Protein 3U1M (pdb70)

B-factor: mean 20.58, std 10.78, range [6.88, 84.02]

Secondary structure (DSSP, 8-state):
--GGGSBPPP-S-GGGSPSSPPPTTSTTHHHHHHHHHHTSSSSSPP--S----HHHH-BB-HHHHTT--SBPHHHHTT--S-GGG-SSBBS---HHHHHHHHHH-SSB-TTSSBPGGGTS---------EEEEE-HHHHTTT----HHHHHHHHHHHHHTTS-EEEEEEEGGGTEEEEEESSHHHHHHHHHHHTT-----TTSTTGGGGGGS-PPEEEE--

Foldseek 3Di:
DDQAPAFFDQQDAPVVADPPCADPQDPCNCVRVVVVQPVDDDPFGFQDPFAADQVRGRHAAVLNVVVHLAADLCNLQSHHRQTNPDNHHNHQDDPVSVVVVVVVDDQAARHRYGDCVVDPDDPDDPQQQKKKKAPLCLLAVNPDDDPVVSQVLVCVLLVRRAAWPDKADDVVRRIIMTGHPHSNSSVSNLSRQFSHHSDDPPDPCVVVSRVGHGMHMDGDD

Radius of gyration: 17.01 Å; Cα contacts (8 Å, |Δi|>4): 408; chains: 1; bounding box: 43×35×46 Å

Organism: Saccharomyces cerevisiae (strain ATCC 204508 / S288c) (NCBI:txid559292)

CATH classification: 3.30.70.330

Solvent-accessible surface area: 12200 Å² total; per-residue (Å²): 121,51,48,119,109,55,66,2,93,85,29,9,148,113,103,85,15,40,96,98,67,14,68,8,71,29,186,69,17,106,123,16,24,84,154,37,25,152,69,50,97,63,159,85,86,15,2,12,50,22,44,9,82,9,127,73,15,8,0,70,4,143,0,40,123,88,63,48,46,18,0,3,0,22,0,0,16,3,3,5,34,78,0,54,145,3,79,59,6,0,2,33,6,41,100,105,20,32,36,98,13,72,165,126,24,153,82,39,10,2,0,15,64,90,33,88,58,81,144,85,134,95,153,49,124,251,140,58,52,28,0,59,0,1,21,0,65,21,1,2,40,60,46,180,25,139,52,82,89,15,45,58,24,0,104,115,12,0,53,88,4,10,81,41,84,148,14,104,38,22,115,110,145,55,1,0,58,0,83,0,93,52,22,11,2,0,11,0,0,45,28,4,12,21,23,12,22,3,8,54,100,104,14,180,39,67,126,69,67,87,138,15,26,0,1,54,6,98,32,10,163

Structure (mmCIF, N/CA/C/O backbone):
data_3U1M
#
_entry.id   3U1M
#
_cell.length_a   44.719
_cell.length_b   54.340
_cell.length_c   111.381
_cell.angle_alpha   90.00
_cell.angle_beta   90.00
_cell.angle_gamma   90.00
#
_symmetry.space_group_name_H-M   'P 21 21 21'
#
loop_
_entity.id
_entity.type
_entity.pdbx_description
1 polymer 'Pre-mRNA-splicing factor CWC2'
2 non-polymer 'ZINC ION'
3 water water
#
loop_
_atom_site.group_PDB
_atom_site.id
_atom_site.type_symbol
_atom_site.label_atom_id
_atom_site.label_alt_id
_atom_site.label_comp_id
_atom_site.label_asym_id
_atom_site.label_entity_id
_atom_site.label_seq_id
_atom_site.pdbx_PDB_ins_code
_atom_site.Cartn_x
_atom_site.Cartn_y
_atom_site.Cartn_z
_atom_site.occupancy
_atom_site.B_iso_or_equiv
_atom_site.auth_seq_id
_atom_site.auth_comp_id
_atom_site.auth_asym_id
_atom_site.auth_atom_id
_atom_site.pdbx_PDB_model_num
ATOM 1 N N . THR A 1 2 ? 37.271 20.770 40.685 1.00 59.64 2 THR A N 1
ATOM 2 C CA . THR A 1 2 ? 37.654 20.894 42.087 1.00 54.51 2 THR A CA 1
ATOM 3 C C . THR A 1 2 ? 36.463 21.334 42.934 1.00 51.06 2 THR A C 1
ATOM 4 O O . THR A 1 2 ? 35.788 22.313 42.606 1.00 54.85 2 THR A O 1
ATOM 8 N N . SER A 1 3 ? 36.207 20.604 44.017 1.00 28.87 3 SER A N 1
ATOM 9 C CA . SER A 1 3 ? 35.129 20.940 44.940 1.00 30.37 3 SER A CA 1
ATOM 10 C C . SER A 1 3 ? 35.349 22.329 45.521 1.00 27.50 3 SER A C 1
ATOM 11 O O . SER A 1 3 ? 36.489 22.731 45.775 1.00 24.06 3 SER A O 1
ATOM 14 N N . TRP A 1 4 ? 34.255 23.054 45.728 1.00 23.81 4 TRP A N 1
ATOM 15 C CA . TRP A 1 4 ? 34.326 24.381 46.315 1.00 17.79 4 TRP A CA 1
ATOM 16 C C . TRP A 1 4 ? 34.997 24.303 47.681 1.00 17.28 4 TRP A C 1
ATOM 17 O O . TRP A 1 4 ? 35.607 25.263 48.124 1.00 17.09 4 TRP A O 1
ATOM 28 N N . ARG A 1 5 ? 34.875 23.168 48.350 1.00 17.25 5 ARG A N 1
ATOM 29 C CA . ARG A 1 5 ? 35.466 22.968 49.673 1.00 19.76 5 ARG A CA 1
ATOM 30 C C . ARG A 1 5 ? 36.989 23.060 49.692 1.00 26.09 5 ARG A C 1
ATOM 31 O O . ARG A 1 5 ? 37.601 23.314 50.714 1.00 22.40 5 ARG A O 1
ATOM 39 N N . ASP A 1 6 ? 37.575 22.835 48.536 1.00 20.53 6 ASP A N 1
ATOM 40 C CA . ASP A 1 6 ? 39.020 22.719 48.397 1.00 26.02 6 ASP A CA 1
ATOM 41 C C . ASP A 1 6 ? 39.653 23.965 47.797 1.00 30.11 6 ASP A C 1
ATOM 42 O O . ASP A 1 6 ? 40.812 23.948 47.399 1.00 25.63 6 ASP A O 1
ATOM 47 N N . LYS A 1 7 ? 38.892 25.046 47.731 1.00 20.88 7 LYS A N 1
ATOM 48 C CA . LYS A 1 7 ? 39.426 26.321 47.313 1.00 17.83 7 LYS A CA 1
ATOM 49 C C . LYS A 1 7 ? 38.788 27.468 48.077 1.00 16.97 7 LYS A C 1
ATOM 50 O O . LYS A 1 7 ? 37.761 27.297 48.686 1.00 19.45 7 LYS A O 1
ATOM 56 N N . SER A 1 8 ? 39.424 28.623 48.033 1.00 18.38 8 SER A N 1
ATOM 57 C CA . SER A 1 8 ? 38.852 29.836 48.587 1.00 17.08 8 SER A CA 1
ATOM 58 C C . SER A 1 8 ? 38.012 30.529 47.512 1.00 17.00 8 SER A C 1
ATOM 59 O O . SER A 1 8 ? 38.349 30.475 46.351 1.00 14.67 8 SER A O 1
ATOM 62 N N . ALA A 1 9 ? 36.927 31.168 47.918 1.00 13.76 9 ALA A N 1
ATOM 63 C CA . ALA A 1 9 ? 36.021 31.834 46.988 1.00 13.49 9 ALA A CA 1
ATOM 64 C C . ALA A 1 9 ? 36.712 32.911 46.151 1.00 12.65 9 ALA A C 1
ATOM 65 O O . ALA A 1 9 ? 37.490 33.678 46.661 1.00 14.24 9 ALA A O 1
ATOM 67 N N . LYS A 1 10 ? 36.409 32.963 44.861 1.00 13.54 10 LYS A N 1
ATOM 68 C CA . LYS A 1 10 ? 37.012 33.957 43.985 1.00 13.27 10 LYS A CA 1
ATOM 69 C C . LYS A 1 10 ? 36.437 35.349 44.190 1.00 14.08 10 LYS A C 1
ATOM 70 O O . LYS A 1 10 ? 35.249 35.509 44.311 1.00 14.04 10 LYS A O 1
ATOM 76 N N . VAL A 1 11 ? 37.285 36.356 44.185 1.00 12.11 11 VAL A N 1
ATOM 77 C CA . VAL A 1 11 ? 36.802 37.718 44.090 1.00 12.20 11 VAL A CA 1
ATOM 78 C C . VAL A 1 11 ? 36.122 37.883 42.722 1.00 11.40 11 VAL A C 1
ATOM 79 O O . VAL A 1 11 ? 36.686 37.526 41.714 1.00 13.25 11 VAL A O 1
ATOM 83 N N . GLN A 1 12 ? 34.891 38.369 42.699 1.00 10.13 12 GLN A N 1
ATOM 84 C CA . GLN A 1 12 ? 34.125 38.467 41.450 1.00 14.12 12 GLN A CA 1
ATOM 85 C C . GLN A 1 12 ? 34.266 39.794 40.703 1.00 14.65 12 GLN A C 1
ATOM 86 O O . GLN A 1 12 ? 34.266 39.810 39.494 1.00 14.19 12 GLN A O 1
ATOM 92 N N . VAL A 1 13 ? 34.361 40.892 41.441 1.00 10.53 13 VAL A N 1
ATOM 93 C CA . VAL A 1 13 ? 34.486 42.229 40.872 1.00 12.83 13 VAL A CA 1
ATOM 94 C C . VAL A 1 13 ? 35.340 43.059 41.809 1.00 17.78 13 VAL A C 1
ATOM 95 O O . VAL A 1 13 ? 35.497 42.711 42.985 1.00 13.45 13 VAL A O 1
ATOM 99 N N . LYS A 1 14 ? 35.886 44.159 41.305 1.00 13.11 14 LYS A N 1
ATOM 100 C CA . LYS A 1 14 ? 36.580 45.102 42.168 1.00 11.80 14 LYS A CA 1
ATOM 101 C C . LYS A 1 14 ? 35.548 45.982 42.834 1.00 14.56 14 LYS A C 1
ATOM 102 O O . LYS A 1 14 ? 34.531 46.326 42.232 1.00 15.76 14 LYS A O 1
ATOM 108 N N . GLU A 1 15 ? 35.805 46.363 44.076 1.00 12.51 15 GLU A N 1
ATOM 109 C CA . GLU A 1 15 ? 34.909 47.283 44.762 1.00 14.98 15 GLU A CA 1
ATOM 110 C C . GLU A 1 15 ? 34.630 48.557 43.936 1.00 12.88 15 GLU A C 1
ATOM 111 O O . GLU A 1 15 ? 33.512 49.060 43.915 1.00 14.57 15 GLU A O 1
ATOM 117 N N . SER A 1 16 ? 35.651 49.060 43.253 1.00 14.32 16 SER A N 1
ATOM 118 C CA . SER A 1 16 ? 35.529 50.282 42.465 1.00 15.16 16 SER A CA 1
ATOM 119 C C . SER A 1 16 ? 34.598 50.142 41.252 1.00 17.59 16 SER A C 1
ATOM 120 O O . SER A 1 16 ? 34.262 51.135 40.614 1.00 19.14 16 SER A O 1
ATOM 123 N N . GLU A 1 17 ? 34.198 48.926 40.916 1.00 14.04 17 GLU A N 1
ATOM 124 C CA . GLU A 1 17 ? 33.259 48.704 39.824 1.00 17.87 17 GLU A CA 1
ATOM 125 C C . GLU A 1 17 ? 31.815 48.982 40.248 1.00 17.08 17 GLU A C 1
ATOM 126 O O . GLU A 1 17 ? 30.962 49.183 39.424 1.00 14.15 17 GLU A O 1
ATOM 132 N N . LEU A 1 18 ? 31.571 48.963 41.550 1.00 15.70 18 LEU A N 1
ATOM 133 C CA . LEU A 1 18 ? 30.225 49.062 42.102 1.00 13.40 18 LEU A CA 1
ATOM 134 C C . LEU A 1 18 ? 29.907 50.497 42.495 1.00 16.52 18 LEU A C 1
ATOM 135 O O . LEU A 1 18 ? 30.799 51.262 42.750 1.00 14.88 18 LEU A O 1
ATOM 140 N N . PRO A 1 19 ? 28.633 50.860 42.526 1.00 15.96 19 PRO A N 1
ATOM 141 C CA . PRO A 1 19 ? 28.283 52.232 42.874 1.00 18.72 19 PRO A CA 1
ATOM 142 C C . PRO A 1 19 ? 28.564 52.462 44.348 1.00 20.66 19 PRO A C 1
ATOM 143 O O . PRO A 1 19 ? 28.636 51.531 45.125 1.00 19.64 19 PRO A O 1
ATOM 147 N N . SER A 1 20 ? 28.742 53.711 44.711 1.00 18.03 20 SER A N 1
ATOM 148 C CA . SER A 1 20 ? 29.099 54.057 46.069 1.00 20.69 20 SER A CA 1
ATOM 149 C C . SER A 1 20 ? 27.926 53.879 47.054 1.00 19.59 20 SER A C 1
ATOM 150 O O . SER A 1 20 ? 26.790 53.678 46.659 1.00 21.33 20 SER A O 1
ATOM 153 N N . SER A 1 21 ? 28.241 53.965 48.338 1.00 17.09 21 SER A N 1
ATOM 154 C CA . SER A 1 21 ? 27.316 53.646 49.411 1.00 17.64 21 SER A CA 1
ATOM 155 C C . SER A 1 21 ? 26.891 52.188 49.340 1.00 15.13 21 SER A C 1
ATOM 156 O O . SER A 1 21 ? 25.735 51.876 49.505 1.00 18.02 21 SER A O 1
ATOM 159 N N . ILE A 1 22 ? 27.839 51.304 49.075 1.00 13.06 22 ILE A N 1
ATOM 160 C CA . ILE A 1 22 ? 27.541 49.889 49.026 1.00 17.20 22 ILE A CA 1
ATOM 161 C C . ILE A 1 22 ? 26.850 49.483 50.338 1.00 21.32 22 ILE A C 1
ATOM 162 O O . ILE A 1 22 ? 27.368 49.744 51.395 1.00 18.78 22 ILE A O 1
ATOM 167 N N . PRO A 1 23 ? 25.675 48.874 50.244 1.00 14.55 23 PRO A N 1
ATOM 168 C CA . PRO A 1 23 ? 24.880 48.547 51.423 1.00 15.99 23 PRO A CA 1
ATOM 169 C C . PRO A 1 23 ? 25.102 47.127 51.917 1.00 16.22 23 PRO A C 1
ATOM 170 O O . PRO A 1 23 ? 25.547 46.296 51.154 1.00 12.54 23 PRO A O 1
ATOM 174 N N . ALA A 1 24 ? 24.758 46.854 53.168 1.00 11.16 24 ALA A N 1
ATOM 175 C CA . ALA A 1 24 ? 24.696 45.485 53.645 1.00 10.08 24 ALA A CA 1
ATOM 176 C C . ALA A 1 24 ? 23.537 44.805 52.934 1.00 13.01 24 ALA A C 1
ATOM 177 O O . ALA A 1 24 ? 22.541 45.420 52.638 1.00 7.69 24 ALA A O 1
ATOM 179 N N . GLN A 1 25 ? 23.669 43.515 52.661 1.00 10.13 25 GLN A N 1
ATOM 180 C CA . GLN A 1 25 ? 22.623 42.810 51.942 1.00 11.54 25 GLN A CA 1
ATOM 181 C C . GLN A 1 25 ? 21.279 42.767 52.669 1.00 10.72 25 GLN A C 1
ATOM 182 O O . GLN A 1 25 ? 20.262 42.742 52.037 1.00 11.70 25 GLN A O 1
ATOM 188 N N . THR A 1 26 ? 21.306 42.773 53.995 1.00 10.05 26 THR A N 1
ATOM 189 C CA . THR A 1 26 ? 20.091 42.852 54.802 1.00 10.02 26 THR A CA 1
ATOM 190 C C . THR A 1 26 ? 19.807 44.286 55.283 1.00 12.45 26 THR A C 1
ATOM 191 O O . THR A 1 26 ? 18.954 44.489 56.111 1.00 11.76 26 THR A O 1
ATOM 195 N N . GLY A 1 27 ? 20.541 45.259 54.763 1.00 13.25 27 GLY A N 1
ATOM 196 C CA . GLY A 1 27 ? 20.468 46.627 55.234 1.00 14.83 27 GLY A CA 1
ATOM 197 C C . GLY A 1 27 ? 19.264 47.437 54.807 1.00 13.95 27 GLY A C 1
ATOM 198 O O . GLY A 1 27 ? 18.571 47.074 53.882 1.00 12.30 27 GLY A O 1
ATOM 199 N N . LEU A 1 28 ? 19.024 48.553 55.481 1.00 10.58 28 LEU A N 1
ATOM 200 C CA . LEU A 1 28 ? 17.848 49.373 55.181 1.00 12.77 28 LEU A CA 1
ATOM 201 C C . LEU A 1 28 ? 17.776 49.840 53.728 1.00 14.83 28 LEU A C 1
ATOM 202 O O . LEU A 1 28 ? 16.692 49.930 53.141 1.00 15.96 28 LEU A O 1
ATOM 207 N N . THR A 1 29 ? 18.928 50.163 53.158 1.00 13.62 29 THR A N 1
ATOM 208 C CA . THR A 1 29 ? 18.947 50.846 51.864 1.00 15.36 29 THR A CA 1
ATOM 209 C C . THR A 1 29 ? 19.244 49.946 50.666 1.00 14.55 29 THR A C 1
ATOM 210 O O . THR A 1 29 ? 19.390 50.443 49.551 1.00 14.73 29 THR A O 1
ATOM 214 N N . PHE A 1 30 ? 19.324 48.636 50.867 1.00 13.29 30 PHE A N 1
ATOM 215 C CA . PHE A 1 30 ? 19.746 47.788 49.757 1.00 12.95 30 PHE A CA 1
ATOM 216 C C . PHE A 1 30 ? 18.926 48.032 48.484 1.00 13.60 30 PHE A C 1
ATOM 217 O O . PHE A 1 30 ? 19.491 48.188 47.416 1.00 13.78 30 PHE A O 1
ATOM 225 N N . ASN A 1 31 ? 17.602 48.065 48.589 1.00 10.53 31 ASN A N 1
ATOM 226 C CA . ASN A 1 31 ? 16.787 48.199 47.380 1.00 12.30 31 ASN A CA 1
ATOM 227 C C . ASN A 1 31 ? 16.873 49.580 46.731 1.00 14.37 31 ASN A C 1
ATOM 228 O O . ASN A 1 31 ? 16.822 49.696 45.508 1.00 12.67 31 ASN A O 1
ATOM 233 N N . ILE A 1 32 ? 16.990 50.620 47.549 1.00 13.70 32 ILE A N 1
ATOM 234 C CA . ILE A 1 32 ? 17.212 51.972 47.037 1.00 13.67 32 ILE A CA 1
ATOM 235 C C . ILE A 1 32 ? 18.480 51.983 46.191 1.00 13.79 32 ILE A C 1
ATOM 236 O O . ILE A 1 32 ? 18.485 52.461 45.055 1.00 12.81 32 ILE A O 1
ATOM 241 N N . TRP A 1 33 ? 19.547 51.436 46.758 1.00 14.17 33 TRP A N 1
ATOM 242 C CA . TRP A 1 33 ? 20.845 51.350 46.086 1.00 12.95 33 TRP A CA 1
ATOM 243 C C . TRP A 1 33 ? 20.763 50.509 44.825 1.00 10.66 33 TRP A C 1
ATOM 244 O O . TRP A 1 33 ? 21.247 50.922 43.769 1.00 9.96 33 TRP A O 1
ATOM 255 N N . TYR A 1 34 ? 20.170 49.332 44.925 1.00 9.72 34 TYR A N 1
ATOM 256 C CA . TYR A 1 34 ? 20.116 48.443 43.785 1.00 12.99 34 TYR A CA 1
ATOM 257 C C . TYR A 1 34 ? 19.228 48.958 42.659 1.00 11.47 34 TYR A C 1
ATOM 258 O O . TYR A 1 34 ? 19.590 48.847 41.510 1.00 11.63 34 TYR A O 1
ATOM 267 N N . ASN A 1 35 ? 18.081 49.522 43.005 1.00 13.14 35 ASN A N 1
ATOM 268 C CA . ASN A 1 35 ? 17.179 50.088 42.020 1.00 13.71 35 ASN A CA 1
ATOM 269 C C . ASN A 1 35 ? 17.872 51.245 41.294 1.00 14.10 35 ASN A C 1
ATOM 270 O O . ASN A 1 35 ? 17.694 51.438 40.118 1.00 13.50 35 ASN A O 1
ATOM 275 N N . LYS A 1 36 ? 18.660 52.006 42.031 1.00 13.93 36 LYS A N 1
ATOM 276 C CA . LYS A 1 36 ? 19.417 53.109 41.471 1.00 15.75 36 LYS A CA 1
ATOM 277 C C . LYS A 1 36 ? 20.454 52.601 40.465 1.00 17.39 36 LYS A C 1
ATOM 278 O O . LYS A 1 36 ? 20.571 53.105 39.375 1.00 14.58 36 LYS A O 1
ATOM 284 N N . TRP A 1 37 ? 21.193 51.592 40.877 1.00 12.99 37 TRP A N 1
ATOM 285 C CA . TRP A 1 37 ? 22.127 50.881 40.036 1.00 13.82 37 TRP A CA 1
ATOM 286 C C . TRP A 1 37 ? 21.438 50.449 38.735 1.00 14.51 37 TRP A C 1
ATOM 287 O O . TRP A 1 37 ? 21.886 50.759 37.664 1.00 15.07 37 TRP A O 1
ATOM 298 N N . SER A 1 38 ? 20.332 49.741 38.860 1.00 10.63 38 SER A N 1
ATOM 299 C CA . SER A 1 38 ? 19.623 49.275 37.684 1.00 12.77 38 SER A CA 1
ATOM 300 C C . SER A 1 38 ? 19.133 50.409 36.773 1.00 17.06 38 SER A C 1
ATOM 301 O O . SER A 1 38 ? 19.256 50.323 35.578 1.00 16.53 38 SER A O 1
ATOM 304 N N . GLN A 1 39 ? 18.599 51.468 37.358 1.00 15.96 39 GLN A N 1
ATOM 305 C CA . GLN A 1 39 ? 18.085 52.599 36.592 1.00 21.06 39 GLN A CA 1
ATOM 306 C C . GLN A 1 39 ? 19.182 53.377 35.889 1.00 18.68 39 GLN A C 1
ATOM 307 O O . GLN A 1 39 ? 18.924 54.140 34.995 1.00 21.14 39 GLN A O 1
ATOM 313 N N . GLY A 1 40 ? 20.409 53.179 36.320 1.00 16.05 40 GLY A N 1
ATOM 314 C CA . GLY A 1 40 ? 21.546 53.854 35.724 1.00 13.78 40 GLY A CA 1
ATOM 315 C C . GLY A 1 40 ? 21.895 53.312 34.350 1.00 15.39 40 GLY A C 1
ATOM 316 O O . GLY A 1 40 ? 22.583 53.982 33.584 1.00 16.05 40 GLY A O 1
ATOM 317 N N . PHE A 1 41 ? 21.430 52.117 34.029 1.00 12.78 41 PHE A N 1
ATOM 318 C CA . PHE A 1 41 ? 21.671 51.512 32.731 1.00 12.69 41 PHE A CA 1
ATOM 319 C C . PHE A 1 41 ? 20.684 52.022 31.679 1.00 17.86 41 PHE A C 1
ATOM 320 O O . PHE A 1 41 ? 19.587 52.407 32.014 1.00 15.74 41 PHE A O 1
ATOM 328 N N . ALA A 1 42 ? 21.083 52.006 30.412 1.00 14.76 42 ALA A N 1
ATOM 329 C CA . ALA A 1 42 ? 20.144 52.236 29.318 1.00 20.30 42 ALA A CA 1
ATOM 330 C C . ALA A 1 42 ? 19.330 50.951 29.172 1.00 18.56 42 ALA A C 1
ATOM 331 O O . ALA A 1 42 ? 19.766 49.924 29.612 1.00 33.10 42 ALA A O 1
ATOM 333 N N . GLY A 1 43 ? 18.180 50.954 28.526 1.00 45.72 43 GLY A N 1
ATOM 334 C CA . GLY A 1 43 ? 17.312 52.068 28.317 1.00 40.60 43 GLY A CA 1
ATOM 335 C C . GLY A 1 43 ? 15.988 51.708 28.967 1.00 42.34 43 GLY A C 1
ATOM 336 O O . GLY A 1 43 ? 15.793 51.972 30.130 1.00 55.94 43 GLY A O 1
ATOM 337 N N . ASN A 1 44 ? 15.077 51.092 28.232 1.00 55.28 44 ASN A N 1
ATOM 338 C CA . ASN A 1 44 ? 13.704 50.979 28.727 1.00 58.16 44 ASN A CA 1
ATOM 339 C C . ASN A 1 44 ? 13.184 49.654 29.293 1.00 61.14 44 ASN A C 1
ATOM 340 O O . ASN A 1 44 ? 12.296 49.661 30.133 1.00 68.42 44 ASN A O 1
ATOM 345 N N . THR A 1 45 ? 13.719 48.537 28.837 1.00 31.07 45 THR A N 1
ATOM 346 C CA . THR A 1 45 ? 13.331 47.255 29.373 1.00 25.90 45 THR A CA 1
ATOM 347 C C . THR A 1 45 ? 14.342 46.833 30.451 1.00 26.15 45 THR A C 1
ATOM 348 O O . THR A 1 45 ? 15.371 47.446 30.581 1.00 25.71 45 THR A O 1
ATOM 352 N N . ARG A 1 46 ? 14.037 45.793 31.214 1.00 23.45 46 ARG A N 1
ATOM 353 C CA . ARG A 1 46 ? 14.910 45.373 32.315 1.00 17.72 46 ARG A CA 1
ATOM 354 C C . ARG A 1 46 ? 16.367 45.318 31.852 1.00 16.16 46 ARG A C 1
ATOM 355 O O . ARG A 1 46 ? 16.672 44.705 30.839 1.00 14.08 46 ARG A O 1
ATOM 363 N N . PHE A 1 47 ? 17.270 45.942 32.595 1.00 12.19 47 PHE A N 1
ATOM 364 C CA . PHE A 1 47 ? 18.675 45.901 32.216 1.00 14.84 47 PHE A CA 1
ATOM 365 C C . PHE A 1 47 ? 19.221 44.474 32.212 1.00 12.70 47 PHE A C 1
ATOM 366 O O . PHE A 1 47 ? 18.701 43.595 32.897 1.00 13.77 47 PHE A O 1
ATOM 374 N N . VAL A 1 48 ? 20.259 44.266 31.414 1.00 15.42 48 VAL A N 1
ATOM 375 C CA . VAL A 1 48 ? 21.024 43.031 31.417 1.00 14.58 48 VAL A CA 1
ATOM 376 C C . VAL A 1 48 ? 22.227 43.254 32.334 1.00 14.14 48 VAL A C 1
ATOM 377 O O . VAL A 1 48 ? 23.121 44.046 32.022 1.00 14.97 48 VAL A O 1
ATOM 381 N N . SER A 1 49 ? 22.249 42.574 33.475 1.00 13.65 49 SER A N 1
ATOM 382 C CA . SER A 1 49 ? 23.330 42.790 34.445 1.00 12.65 49 SER A CA 1
ATOM 383 C C . SER A 1 49 ? 24.687 42.497 33.828 1.00 11.39 49 SER A C 1
ATOM 384 O O . SER A 1 49 ? 24.840 41.504 33.133 1.00 13.52 49 SER A O 1
ATOM 387 N N . PRO A 1 50 ? 25.681 43.363 34.080 1.00 14.11 50 PRO A N 1
ATOM 388 C CA . PRO A 1 50 ? 27.038 43.116 33.570 1.00 14.85 50 PRO A CA 1
ATOM 389 C C . PRO A 1 50 ? 27.785 42.065 34.400 1.00 16.14 50 PRO A C 1
ATOM 390 O O . PRO A 1 50 ? 28.893 41.684 34.044 1.00 17.17 50 PRO A O 1
ATOM 394 N N . PHE A 1 51 ? 27.183 41.605 35.483 1.00 14.58 51 PHE A N 1
ATOM 395 C CA . PHE A 1 51 ? 27.822 40.655 36.382 1.00 15.33 51 PHE A CA 1
ATOM 396 C C . PHE A 1 51 ? 27.035 39.353 36.456 1.00 14.82 51 PHE A C 1
ATOM 397 O O . PHE A 1 51 ? 25.827 39.372 36.408 1.00 14.12 51 PHE A O 1
ATOM 405 N N . ALA A 1 52 ? 27.739 38.238 36.596 1.00 10.96 52 ALA A N 1
ATOM 406 C CA . ALA A 1 52 ? 27.093 36.946 36.717 1.00 11.09 52 ALA A CA 1
ATOM 407 C C . ALA A 1 52 ? 27.864 35.925 37.557 1.00 12.36 52 ALA A C 1
ATOM 408 O O . ALA A 1 52 ? 29.059 35.802 37.449 1.00 10.31 52 ALA A O 1
ATOM 410 N N . LEU A 1 53 ? 27.132 35.185 38.364 1.00 8.03 53 LEU A N 1
ATOM 411 C CA . LEU A 1 53 ? 27.696 34.093 39.114 1.00 11.35 53 LEU A CA 1
ATOM 412 C C . LEU A 1 53 ? 28.081 32.956 38.169 1.00 14.61 53 LEU A C 1
ATOM 413 O O . LEU A 1 53 ? 27.276 32.498 37.393 1.00 12.58 53 LEU A O 1
ATOM 418 N N . GLN A 1 54 ? 29.313 32.496 38.268 1.00 12.71 54 GLN A N 1
ATOM 419 C CA . GLN A 1 54 ? 29.734 31.279 37.600 1.00 13.49 54 GLN A CA 1
ATOM 420 C C . GLN A 1 54 ? 30.049 30.283 38.704 1.00 11.09 54 GLN A C 1
ATOM 421 O O . GLN A 1 54 ? 31.104 30.348 39.288 1.00 14.52 54 GLN A O 1
ATOM 427 N N . PRO A 1 55 ? 29.110 29.399 39.015 1.00 13.86 55 PRO A N 1
ATOM 428 C CA . PRO A 1 55 ? 29.212 28.635 40.268 1.00 15.71 55 PRO A CA 1
ATOM 429 C C . PRO A 1 55 ? 30.479 27.807 40.365 1.00 17.93 55 PRO A C 1
ATOM 430 O O . PRO A 1 55 ? 31.129 27.815 41.407 1.00 17.95 55 PRO A O 1
ATOM 434 N N . GLN A 1 56 ? 30.834 27.105 39.297 1.00 16.37 56 GLN A N 1
ATOM 435 C CA . GLN A 1 56 ? 32.025 26.267 39.327 1.00 23.24 56 GLN A CA 1
ATOM 436 C C . GLN A 1 56 ? 33.287 27.111 39.514 1.00 25.16 56 GLN A C 1
ATOM 437 O O . GLN A 1 56 ? 34.161 26.767 40.307 1.00 31.14 56 GLN A O 1
ATOM 443 N N . LE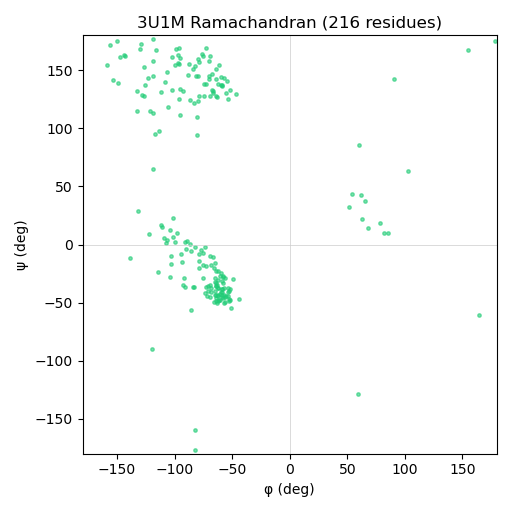U A 1 57 ? 33.364 28.227 38.803 1.00 17.93 57 LEU A N 1
ATOM 444 C CA . LEU A 1 57 ? 34.519 29.113 38.892 1.00 16.78 57 LEU A CA 1
ATOM 445 C C . LEU A 1 57 ? 34.599 29.831 40.245 1.00 18.20 57 LEU A C 1
ATOM 446 O O . LEU A 1 57 ? 35.675 29.920 40.838 1.00 16.31 57 LEU A O 1
ATOM 451 N N . HIS A 1 58 ? 33.466 30.350 40.715 1.00 12.49 58 HIS A N 1
ATOM 452 C CA . HIS A 1 58 ? 33.449 31.317 41.828 1.00 12.32 58 HIS A CA 1
ATOM 453 C C . HIS A 1 58 ? 33.289 30.713 43.217 1.00 13.48 58 HIS A C 1
ATOM 454 O O . HIS A 1 58 ? 33.731 31.304 44.211 1.00 14.99 58 HIS A O 1
ATOM 461 N N . SER A 1 59 ? 32.623 29.566 43.308 1.00 12.29 59 SER A N 1
ATOM 462 C CA . SER A 1 59 ? 32.340 28.987 44.616 1.00 11.72 59 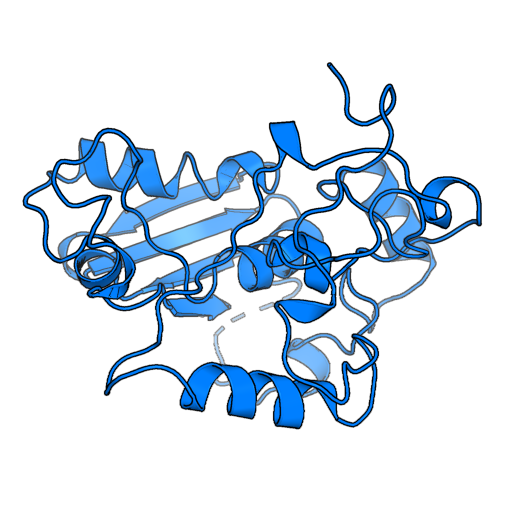SER A CA 1
ATOM 463 C C . SER A 1 59 ? 33.621 28.583 45.356 1.00 14.92 59 SER A C 1
ATOM 464 O O . SER A 1 59 ? 34.578 28.101 44.749 1.00 12.59 59 SER A O 1
ATOM 467 N N . GLY A 1 60 ? 33.637 28.788 46.671 1.00 12.00 60 GLY A N 1
ATOM 468 C CA . GLY A 1 60 ? 34.802 28.431 47.462 1.00 12.94 60 GLY A CA 1
ATOM 469 C C . GLY A 1 60 ? 34.584 28.795 48.919 1.00 12.95 60 GLY A C 1
ATOM 470 O O . GLY A 1 60 ? 33.561 29.388 49.266 1.00 12.91 60 GLY A O 1
ATOM 471 N N . LYS A 1 61 ? 35.538 28.434 49.771 1.00 10.99 61 LYS A N 1
ATOM 472 C CA . LYS A 1 61 ? 35.444 28.740 51.200 1.00 15.11 61 LYS A CA 1
ATOM 473 C C . LYS A 1 61 ? 35.604 30.236 51.450 1.00 10.74 61 LYS A C 1
ATOM 474 O O . LYS A 1 61 ? 36.364 30.909 50.754 1.00 12.93 61 LYS A O 1
ATOM 480 N N . THR A 1 62 ? 34.878 30.750 52.438 1.00 11.02 62 THR A N 1
ATOM 481 C CA . THR A 1 62 ? 35.055 32.129 52.884 1.00 11.04 62 THR A CA 1
ATOM 482 C C . THR A 1 62 ? 35.225 32.095 54.396 1.00 12.30 62 THR A C 1
ATOM 483 O O . THR A 1 62 ? 35.051 31.057 55.030 1.00 10.01 62 THR A O 1
ATOM 487 N N . ARG A 1 63 ? 35.549 33.235 54.983 1.00 8.15 63 ARG A N 1
ATOM 488 C CA . ARG A 1 63 ? 35.607 33.304 56.429 1.00 10.81 63 ARG A CA 1
ATOM 489 C C . ARG A 1 63 ? 34.276 32.885 57.041 1.00 11.07 63 ARG A C 1
ATOM 490 O O . ARG A 1 63 ? 34.237 32.323 58.133 1.00 11.75 63 ARG A O 1
ATOM 498 N N . GLY A 1 64 ? 33.180 33.095 56.324 1.00 12.94 64 GLY A N 1
ATOM 499 C CA . GLY A 1 64 ? 31.870 32.693 56.802 1.00 10.73 64 GLY A CA 1
ATOM 500 C C . GLY A 1 64 ? 31.787 31.209 57.113 1.00 12.98 64 GLY A C 1
ATOM 501 O O . GLY A 1 64 ? 31.244 30.817 58.115 1.00 12.23 64 GLY A O 1
ATOM 502 N N . ASP A 1 65 ? 32.349 30.393 56.233 1.00 12.01 65 ASP A N 1
ATOM 503 C CA . ASP A 1 65 ? 32.388 28.951 56.418 1.00 14.53 65 ASP A CA 1
ATOM 504 C C . ASP A 1 65 ? 33.089 28.548 57.716 1.00 18.87 65 ASP A C 1
ATOM 505 O O . ASP A 1 65 ? 32.765 27.548 58.286 1.00 16.29 65 ASP A O 1
ATOM 510 N N . ASN A 1 66 ? 34.081 29.325 58.116 1.00 11.83 66 ASN A N 1
ATOM 511 C CA . ASN A 1 66 ? 34.852 29.062 59.322 1.00 13.50 66 ASN A CA 1
ATOM 512 C C . ASN A 1 66 ? 34.351 29.804 60.560 1.00 19.89 66 ASN A C 1
ATOM 513 O O . ASN A 1 66 ? 34.835 29.576 61.653 1.00 21.43 66 ASN A O 1
ATOM 518 N N . ASP A 1 67 ? 33.404 30.708 60.370 1.00 15.19 67 ASP A N 1
ATOM 519 C CA . ASP A 1 67 ? 32.918 31.548 61.455 1.00 16.34 67 ASP A CA 1
ATOM 520 C C . ASP A 1 67 ? 31.467 31.248 61.860 1.00 18.37 67 ASP A C 1
ATOM 521 O O . ASP A 1 67 ? 30.857 32.058 62.521 1.00 19.87 67 ASP A O 1
ATOM 526 N N . GLY A 1 68 ? 30.941 30.092 61.472 1.00 16.25 68 GLY A N 1
ATOM 527 C CA . GLY A 1 68 ? 29.612 29.670 61.882 1.00 17.36 68 GLY A CA 1
ATOM 528 C C . GLY A 1 68 ? 28.447 30.243 61.085 1.00 20.05 68 GLY A C 1
ATOM 529 O O . GLY A 1 68 ? 27.280 30.088 61.467 1.00 18.55 68 GLY A O 1
ATOM 530 N N . GLN A 1 69 ? 28.756 30.902 59.978 1.00 12.81 69 GLN A N 1
ATOM 531 C CA . GLN A 1 69 ? 27.735 31.545 59.158 1.00 13.48 69 GLN A CA 1
ATOM 532 C C . GLN A 1 69 ? 26.811 30.520 58.503 1.00 11.43 69 GLN A C 1
ATOM 533 O O . GLN A 1 69 ? 27.285 29.547 57.921 1.00 13.82 69 GLN A O 1
ATOM 539 N N . LEU A 1 70 ? 25.498 30.741 58.594 1.00 10.67 70 LEU A N 1
ATOM 540 C CA . LEU A 1 70 ? 24.527 29.870 57.918 1.00 11.29 70 LEU A CA 1
ATOM 541 C C . LEU A 1 70 ? 23.942 30.478 56.630 1.00 11.83 70 LEU A C 1
ATOM 542 O O . LEU A 1 70 ? 23.362 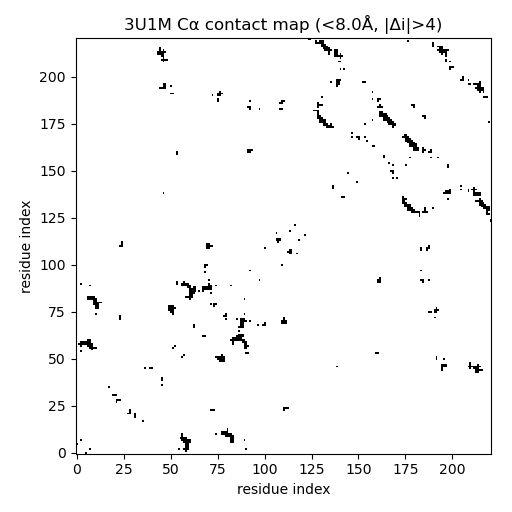29.763 55.810 1.00 10.90 70 LEU A O 1
ATOM 547 N N . PHE A 1 71 ? 24.085 31.790 56.467 1.00 7.67 71 PHE A N 1
ATOM 548 C CA . PHE A 1 71 ? 23.449 32.493 55.360 1.00 8.30 71 PHE A CA 1
ATOM 549 C C . PHE A 1 71 ? 24.397 32.766 54.206 1.00 10.20 71 PHE A C 1
ATOM 550 O O . PHE A 1 71 ? 25.618 32.847 54.399 1.00 7.60 71 PHE A O 1
ATOM 558 N N . PHE A 1 72 ? 23.819 32.907 53.015 1.00 8.87 72 PHE A N 1
ATOM 559 C CA . PHE A 1 72 ? 24.582 33.032 51.776 1.00 9.04 72 PHE A CA 1
ATOM 560 C C . PHE A 1 72 ? 24.758 34.477 51.333 1.00 9.77 72 PHE A C 1
ATOM 561 O O . PHE A 1 72 ? 23.990 35.347 51.721 1.00 9.83 72 PHE A O 1
ATOM 569 N N . CYS A 1 73 ? 25.797 34.724 50.547 1.00 8.49 73 CYS A N 1
ATOM 570 C CA . CYS A 1 73 ? 26.104 36.078 50.124 1.00 11.13 73 CYS A CA 1
ATOM 571 C C . CYS A 1 73 ? 25.270 36.459 48.916 1.00 11.54 73 CYS A C 1
ATOM 572 O O . CYS A 1 73 ? 25.334 35.802 47.879 1.00 10.07 73 CYS A O 1
ATOM 575 N N . LEU A 1 74 ? 24.498 37.535 49.057 1.00 11.67 74 LEU A N 1
ATOM 576 C CA . LEU A 1 74 ? 23.612 38.000 47.995 1.00 12.78 74 LEU A CA 1
ATOM 577 C C . LEU A 1 74 ? 24.419 38.587 46.848 1.00 12.22 74 LEU A C 1
ATOM 578 O O . LEU A 1 74 ? 24.082 38.386 45.682 1.00 9.90 74 LEU A O 1
ATOM 583 N N . PHE A 1 75 ? 25.473 39.336 47.170 1.00 9.43 75 PHE A N 1
AT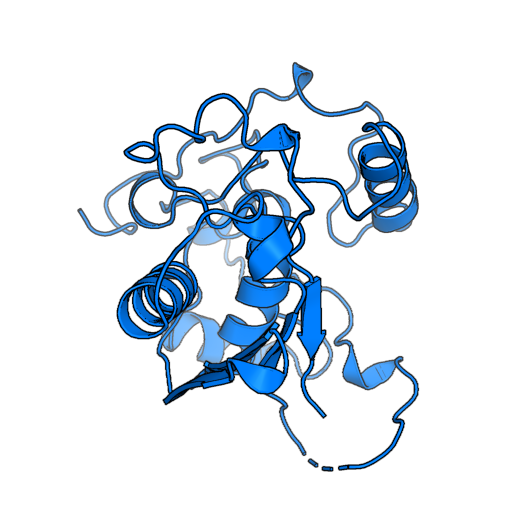OM 584 C CA . PHE A 1 75 ? 26.351 39.856 46.122 1.00 10.18 75 PHE A CA 1
ATOM 585 C C . PHE A 1 75 ? 26.955 38.698 45.308 1.00 11.87 75 PHE A C 1
ATOM 586 O O . PHE A 1 75 ? 27.000 38.749 44.074 1.00 10.51 75 PHE A O 1
ATOM 594 N N . PHE A 1 76 ? 27.399 37.649 46.000 1.00 10.05 76 PHE A N 1
ATOM 595 C CA . PHE A 1 76 ? 27.926 36.447 45.339 1.00 9.91 76 PHE A CA 1
ATOM 596 C C . PHE A 1 76 ? 26.914 35.841 44.374 1.00 10.91 76 PHE A C 1
ATOM 597 O O . PHE A 1 76 ? 27.252 35.547 43.223 1.00 10.58 76 PHE A O 1
ATOM 605 N N . ALA A 1 77 ? 25.679 35.649 44.841 1.00 9.56 77 ALA A N 1
ATOM 606 C CA . ALA A 1 77 ? 24.620 35.112 43.991 1.00 10.25 77 ALA A CA 1
ATOM 607 C C . ALA A 1 77 ? 24.488 35.927 42.716 1.00 9.02 77 ALA A C 1
ATOM 608 O O . ALA A 1 77 ? 24.249 35.370 41.650 1.00 8.91 77 ALA A O 1
ATOM 610 N N . LYS A 1 78 ? 24.655 37.243 42.825 1.00 9.04 78 LYS A N 1
ATOM 611 C CA . LYS A 1 78 ? 24.526 38.130 41.662 1.00 13.33 78 LYS A CA 1
ATOM 612 C C . LYS A 1 78 ? 25.823 38.349 40.869 1.00 12.69 78 LYS A C 1
ATOM 613 O O . LYS A 1 78 ? 25.838 39.111 39.905 1.00 13.40 78 LYS A O 1
ATOM 619 N N . GLY A 1 79 ? 26.902 37.685 41.267 1.00 11.30 79 GLY A N 1
ATOM 620 C CA . GLY A 1 79 ? 28.176 37.806 40.570 1.00 9.29 79 GLY A CA 1
ATOM 621 C C . GLY A 1 79 ? 28.958 39.073 40.890 1.00 13.10 79 GLY A C 1
ATOM 622 O O . GLY A 1 79 ? 29.850 39.471 40.134 1.00 14.27 79 GLY A O 1
ATOM 623 N N . MET A 1 80 ? 28.628 39.727 41.998 1.00 10.63 80 MET A N 1
ATOM 624 C CA . MET A 1 80 ? 29.194 41.036 42.310 1.00 12.45 80 MET A CA 1
ATOM 625 C C . MET A 1 80 ? 29.758 41.215 43.737 1.00 10.61 80 MET A C 1
ATOM 626 O O . MET A 1 80 ? 29.781 42.307 44.255 1.00 12.35 80 MET A O 1
ATOM 631 N N . CYS A 1 81 ? 30.228 40.145 44.345 1.00 11.80 81 CYS A N 1
ATOM 632 C CA . CYS A 1 81 ? 30.912 40.295 45.629 1.00 9.88 81 CYS A CA 1
ATOM 633 C C . CYS A 1 81 ? 32.402 40.594 45.439 1.00 9.93 81 CYS A C 1
ATOM 634 O O . CYS A 1 81 ? 33.109 39.860 44.752 1.00 12.21 81 CYS A O 1
ATOM 637 N N . CYS A 1 82 ? 32.866 41.695 46.025 1.00 9.34 82 CYS A N 1
ATOM 638 C CA . CYS A 1 82 ? 34.264 42.113 45.883 1.00 10.18 82 CYS A CA 1
ATOM 639 C C . CYS A 1 82 ? 35.170 41.544 46.985 1.00 13.15 82 CYS A C 1
ATOM 640 O O . CYS A 1 82 ? 36.365 41.842 47.021 1.00 12.90 82 CYS A O 1
ATOM 643 N N . LEU A 1 83 ? 34.604 40.735 47.868 1.00 10.94 83 LEU A N 1
ATOM 644 C CA . LEU A 1 83 ? 35.306 40.275 49.063 1.00 14.57 83 LEU A CA 1
ATOM 645 C C . LEU A 1 83 ? 36.033 38.942 48.898 1.00 12.29 83 LEU A C 1
ATOM 646 O O . LEU A 1 83 ? 37.066 38.719 49.494 1.00 13.01 83 LEU A O 1
ATOM 651 N N . GLY A 1 84 ? 35.456 38.051 48.116 1.00 11.93 84 GLY A N 1
ATOM 652 C CA . GLY A 1 84 ? 36.041 36.745 47.931 1.00 13.98 84 GLY A CA 1
ATOM 653 C C . GLY A 1 84 ? 36.163 36.017 49.261 1.00 11.41 84 GLY A C 1
ATOM 654 O O . GLY A 1 84 ? 35.209 35.933 50.013 1.00 12.03 84 GLY A O 1
ATOM 655 N N . PRO A 1 85 ? 37.349 35.506 49.557 1.00 12.60 85 PRO A N 1
ATOM 656 C CA . PRO A 1 85 ? 37.542 34.729 50.788 1.00 11.65 85 PRO A CA 1
ATOM 657 C C . PRO A 1 85 ? 37.353 35.546 52.067 1.00 9.57 85 PRO A C 1
ATOM 658 O O . PRO A 1 85 ? 37.218 34.970 53.131 1.00 10.42 85 PRO A O 1
ATOM 662 N N . LYS A 1 86 ? 37.365 36.862 51.938 1.00 10.48 86 LYS A N 1
ATOM 663 C CA . LYS A 1 86 ? 37.156 37.756 53.062 1.00 12.31 86 LYS A CA 1
ATOM 664 C C . LYS A 1 86 ? 35.687 37.808 53.464 1.00 13.24 86 LYS A C 1
ATOM 665 O O . LYS A 1 86 ? 35.361 38.267 54.521 1.00 12.18 86 LYS A O 1
ATOM 671 N N . CYS A 1 87 ? 34.809 37.371 52.583 1.00 12.84 87 CYS A N 1
ATOM 672 C CA . CYS A 1 87 ? 33.404 37.516 52.843 1.00 11.52 87 CYS A CA 1
ATOM 673 C C . CYS A 1 87 ? 32.953 36.743 54.099 1.00 12.99 87 CYS A C 1
ATOM 674 O O . CYS A 1 87 ? 33.393 35.628 54.340 1.00 12.64 87 CYS A O 1
ATOM 677 N N . GLU A 1 88 ? 32.101 37.371 54.892 1.00 10.75 88 GLU A N 1
ATOM 678 C CA . GLU A 1 88 ? 31.566 36.727 56.085 1.00 10.72 88 GLU A CA 1
ATOM 679 C C . GLU A 1 88 ? 30.268 35.961 55.817 1.00 11.51 88 GLU A C 1
ATOM 680 O O . GLU A 1 88 ? 29.749 35.323 56.695 1.00 12.25 88 GLU A O 1
ATOM 686 N N . TYR A 1 89 ? 29.784 36.056 54.579 1.00 9.15 89 TYR A N 1
ATOM 687 C CA . TYR A 1 89 ? 28.679 35.226 54.119 1.00 10.48 89 TYR A CA 1
ATOM 688 C C . TYR A 1 89 ? 29.202 34.062 53.244 1.00 12.88 89 TYR A C 1
ATOM 689 O O . TYR A 1 89 ? 30.314 34.104 52.758 1.00 11.67 89 TYR A O 1
ATOM 698 N N . LEU A 1 90 ? 28.383 33.035 53.072 1.00 10.37 90 LEU A N 1
ATOM 699 C CA . LEU A 1 90 ? 28.758 31.853 52.305 1.00 12.44 90 LEU A CA 1
ATOM 700 C C . LEU A 1 90 ? 28.814 32.086 50.774 1.00 10.40 90 LEU A C 1
ATOM 701 O O . LEU A 1 90 ? 27.977 32.762 50.209 1.00 10.94 90 LEU A O 1
ATOM 706 N N . HIS A 1 91 ? 29.834 31.523 50.146 1.00 9.10 91 HIS A N 1
ATOM 707 C CA . HIS A 1 91 ? 30.033 31.575 48.706 1.00 9.22 91 HIS A CA 1
ATOM 708 C C . HIS A 1 91 ? 30.017 30.175 48.094 1.00 10.62 91 HIS A C 1
ATOM 709 O O . HIS A 1 91 ? 31.007 29.709 47.578 1.00 10.47 91 HIS A O 1
ATOM 716 N N . HIS A 1 92 ? 28.869 29.530 48.171 1.00 12.30 92 HIS A N 1
ATOM 717 C CA . HIS A 1 92 ? 28.633 28.296 47.450 1.00 11.64 92 HIS A CA 1
ATOM 718 C C . HIS A 1 92 ? 27.149 28.054 47.212 1.00 11.82 92 HIS A C 1
ATOM 719 O O . HIS A 1 92 ? 26.312 28.768 47.717 1.00 12.78 92 HIS A O 1
ATOM 726 N N . ILE A 1 93 ? 26.842 27.054 46.417 1.00 10.79 93 ILE A N 1
ATOM 727 C CA . ILE A 1 93 ? 25.447 26.788 46.127 1.00 8.53 93 ILE A CA 1
ATOM 728 C C . ILE A 1 93 ? 24.861 26.046 47.313 1.00 12.40 93 ILE A C 1
ATOM 729 O O . ILE A 1 93 ? 25.424 25.048 47.762 1.00 11.25 93 ILE A O 1
ATOM 734 N N . PRO A 1 94 ? 23.733 26.538 47.847 1.00 12.90 94 PRO A N 1
ATOM 735 C CA . PRO A 1 94 ? 23.173 25.895 49.034 1.00 12.04 94 PRO A CA 1
ATOM 736 C C . PRO A 1 94 ? 22.988 24.380 48.858 1.00 15.57 94 PRO A C 1
ATOM 737 O O . PRO A 1 94 ? 22.459 23.937 47.843 1.00 14.08 94 PRO A O 1
ATOM 741 N N . ASP A 1 95 ? 23.419 23.595 49.844 1.00 15.67 95 ASP A N 1
ATOM 742 C CA . ASP A 1 95 ? 23.269 22.138 49.763 1.00 14.86 95 ASP A CA 1
ATOM 743 C C . ASP A 1 95 ? 22.399 21.588 50.888 1.00 18.64 95 ASP A C 1
ATOM 744 O O . ASP A 1 95 ? 21.961 22.331 51.767 1.00 14.33 95 ASP A O 1
ATOM 749 N N . GLU A 1 96 ? 22.143 20.283 50.863 1.00 18.81 96 GLU A N 1
ATOM 750 C CA . GLU A 1 96 ? 21.296 19.673 51.885 1.00 17.44 96 GLU A CA 1
ATOM 751 C C . GLU A 1 96 ? 21.741 19.961 53.320 1.00 17.68 96 GLU A C 1
ATOM 752 O O . GLU A 1 96 ? 20.911 20.225 54.180 1.00 18.31 96 GLU A O 1
ATOM 758 N N . GLU A 1 97 ? 23.038 19.934 53.584 1.00 16.11 97 GLU A N 1
ATOM 759 C CA . GLU A 1 97 ? 23.561 20.222 54.918 1.00 17.73 97 GLU A CA 1
ATOM 760 C C . GLU A 1 97 ? 23.257 21.656 55.333 1.00 15.11 97 GLU A C 1
ATOM 761 O O . GLU A 1 97 ? 22.734 21.905 56.397 1.00 16.78 97 GLU A O 1
ATOM 767 N N . ASP A 1 98 ? 23.589 22.590 54.459 1.00 14.16 98 ASP A N 1
ATOM 768 C CA . ASP A 1 98 ? 23.325 24.011 54.702 1.00 12.44 98 ASP A CA 1
ATOM 769 C C . ASP A 1 98 ? 21.854 24.238 55.028 1.00 12.24 98 ASP A C 1
ATOM 770 O O . ASP A 1 98 ? 21.509 24.998 55.932 1.00 11.02 98 ASP A O 1
ATOM 775 N N . ILE A 1 99 ? 20.992 23.598 54.250 1.00 13.50 99 ILE A N 1
ATOM 776 C CA . ILE A 1 99 ? 19.555 23.796 54.360 1.00 12.98 99 ILE A CA 1
ATOM 777 C C . ILE A 1 99 ? 19.022 23.236 55.665 1.00 15.22 99 ILE A C 1
ATOM 778 O O . ILE A 1 99 ? 18.137 23.828 56.290 1.00 15.03 99 ILE A O 1
ATOM 783 N N . GLY A 1 100 ? 19.580 22.105 56.089 1.00 18.46 100 GLY A N 1
ATOM 784 C CA . GLY A 1 100 ? 19.216 21.513 57.364 1.00 17.96 100 GLY A CA 1
ATOM 785 C C . GLY A 1 100 ? 19.546 22.426 58.526 1.00 20.63 100 GLY A C 1
ATOM 786 O O . GLY A 1 100 ? 18.739 22.611 59.447 1.00 17.62 100 GLY A O 1
ATOM 787 N N . LYS A 1 101 ? 20.723 23.030 58.491 1.00 17.42 101 LYS A N 1
ATOM 788 C CA . LYS A 1 101 ? 21.117 23.974 59.516 1.00 13.69 101 LYS A CA 1
ATOM 789 C C . LYS A 1 101 ? 20.237 25.219 59.521 1.00 15.30 101 LYS A C 1
ATOM 790 O O . LYS A 1 101 ? 19.883 25.724 60.569 1.00 16.81 101 LYS A O 1
ATOM 796 N N . LEU A 1 102 ? 19.888 25.702 58.340 1.00 15.75 102 LEU A N 1
ATOM 797 C CA . LEU A 1 102 ? 19.045 26.876 58.220 1.00 14.80 102 LEU A CA 1
ATOM 798 C C . LEU A 1 102 ? 17.654 26.615 58.808 1.00 19.46 102 LEU A C 1
ATOM 799 O O . LEU A 1 102 ? 17.058 27.487 59.404 1.00 16.85 102 LEU A O 1
ATOM 804 N N . ALA A 1 103 ? 17.166 25.401 58.636 1.00 17.38 103 ALA A N 1
ATOM 805 C CA . ALA A 1 103 ? 15.850 25.022 59.131 1.00 17.67 103 ALA A CA 1
ATOM 806 C C . ALA A 1 103 ? 15.790 25.073 60.654 1.00 17.59 103 ALA A C 1
ATOM 807 O O . ALA A 1 103 ? 14.772 25.358 61.217 1.00 16.92 103 ALA A O 1
ATOM 809 N N . LEU A 1 104 ? 16.899 24.775 61.308 1.00 19.55 104 LEU A N 1
ATOM 810 C CA . LEU A 1 104 ? 16.985 24.865 62.757 1.00 18.43 104 LEU A CA 1
ATOM 811 C C . LEU A 1 104 ? 17.095 26.315 63.204 1.00 20.66 104 LEU A C 1
ATOM 812 O O . LEU A 1 104 ? 16.692 26.669 64.286 1.00 21.24 104 LEU A O 1
ATOM 817 N N . ARG A 1 105 ? 17.677 27.138 62.351 1.00 18.96 105 ARG A N 1
ATOM 818 C CA . ARG A 1 105 ? 17.952 28.509 62.687 1.00 19.19 105 ARG A CA 1
ATOM 819 C C . ARG A 1 105 ? 16.756 29.426 62.463 1.00 18.62 105 ARG A C 1
ATOM 820 O O . ARG A 1 105 ? 16.564 30.352 63.214 1.00 15.28 105 ARG A O 1
ATOM 828 N N . THR A 1 106 ? 15.969 29.188 61.421 1.00 13.94 106 THR A N 1
ATOM 829 C CA . THR A 1 106 ? 14.890 30.119 61.096 1.00 16.62 106 THR A CA 1
ATOM 830 C C . THR A 1 106 ? 13.766 29.532 60.248 1.00 15.94 106 THR A C 1
ATOM 831 O O . THR A 1 106 ? 13.967 28.592 59.502 1.00 15.90 106 THR A O 1
ATOM 835 N N . GLU A 1 107 ? 12.602 30.136 60.379 1.00 18.22 107 GLU A N 1
ATOM 836 C CA . GLU A 1 107 ? 11.438 29.876 59.576 1.00 18.90 107 GLU A CA 1
ATOM 837 C C . GLU A 1 107 ? 11.102 31.114 58.758 1.00 17.90 107 GLU A C 1
ATOM 838 O O . GLU A 1 107 ? 10.424 31.026 57.763 1.00 23.67 107 GLU A O 1
ATOM 844 N N . VAL A 1 108 ? 11.534 32.275 59.209 1.00 12.90 108 VAL A N 1
ATOM 845 C CA . VAL A 1 108 ? 11.066 33.521 58.613 1.00 12.06 108 VAL A CA 1
ATOM 846 C C . VAL A 1 108 ? 12.063 34.196 57.660 1.00 12.18 108 VAL A C 1
ATOM 847 O O . VAL A 1 108 ? 11.692 35.131 56.954 1.00 12.26 108 VAL A O 1
ATOM 851 N N . LEU A 1 109 ? 13.304 33.714 57.627 1.00 11.19 109 LEU A N 1
ATOM 852 C CA . LEU A 1 109 ? 14.327 34.337 56.781 1.00 12.13 109 LEU A CA 1
ATOM 853 C C . LEU A 1 109 ? 14.648 33.477 55.567 1.00 14.35 109 LEU A C 1
ATOM 854 O O . LEU A 1 109 ? 14.605 32.249 55.647 1.00 10.36 109 LEU A O 1
ATOM 859 N N . ASP A 1 110 ? 15.006 34.123 54.458 1.00 11.88 110 ASP A N 1
ATOM 860 C CA . ASP A 1 110 ? 15.452 33.392 53.279 1.00 12.50 110 ASP A CA 1
ATOM 861 C C . ASP A 1 110 ? 16.937 33.030 53.422 1.00 12.51 110 ASP A C 1
ATOM 862 O O . ASP A 1 110 ? 17.534 33.287 54.465 1.00 10.83 110 ASP A O 1
ATOM 867 N N . CYS A 1 111 ? 17.526 32.419 52.396 1.00 12.88 111 CYS A N 1
ATOM 868 C CA . CYS A 1 111 ? 18.902 31.916 52.519 1.00 11.67 111 CYS A CA 1
ATOM 869 C C . CYS A 1 111 ? 19.944 33.032 52.620 1.00 9.80 111 CYS A C 1
ATOM 870 O O . CYS A 1 111 ? 21.123 32.775 52.922 1.00 9.56 111 CYS A O 1
ATOM 873 N N . PHE A 1 112 ? 19.501 34.265 52.384 1.00 8.78 112 PHE A N 1
ATOM 874 C CA . PHE A 1 112 ? 20.353 35.451 52.490 1.00 11.53 112 PHE A CA 1
ATOM 875 C C . PHE A 1 112 ? 20.172 36.212 53.801 1.00 9.55 112 PHE A C 1
ATOM 876 O O . PHE A 1 112 ? 20.771 37.280 53.993 1.00 10.12 112 PHE A O 1
ATOM 884 N N . GLY A 1 113 ? 19.321 35.691 54.678 1.00 10.57 113 GLY A N 1
ATOM 885 C CA . GLY A 1 113 ? 19.084 36.314 55.973 1.00 9.59 113 GLY A CA 1
ATOM 886 C C . GLY A 1 113 ? 18.038 37.420 55.987 1.00 12.79 113 GLY A C 1
ATOM 887 O O . GLY A 1 113 ? 17.907 38.145 56.985 1.00 9.68 113 GLY A O 1
ATOM 888 N N . ARG A 1 114 ? 17.311 37.577 54.893 1.00 9.59 114 ARG A N 1
ATOM 889 C CA . ARG A 1 114 ? 16.277 38.595 54.773 1.00 9.39 114 ARG A CA 1
ATOM 890 C C . ARG A 1 114 ? 14.912 37.991 55.037 1.00 8.86 114 ARG A C 1
ATOM 891 O O . ARG A 1 114 ? 14.768 36.815 55.043 1.00 10.54 114 ARG A O 1
ATOM 899 N N . GLU A 1 115 ? 13.904 38.818 55.207 1.00 9.22 115 GLU A N 1
ATOM 900 C CA . GLU A 1 115 ? 12.562 38.312 55.429 1.00 12.28 115 GLU A CA 1
ATOM 901 C C . GLU A 1 115 ? 12.041 37.596 54.185 1.00 13.94 115 GLU A C 1
ATOM 902 O O . GLU A 1 115 ? 12.100 38.137 53.120 1.00 11.98 115 GLU A O 1
ATOM 908 N N . LYS A 1 116 ? 11.516 36.393 54.358 1.00 11.94 116 LYS A N 1
ATOM 909 C CA . LYS A 1 116 ? 10.962 35.626 53.252 1.00 11.91 116 LYS A CA 1
ATOM 910 C C . LYS A 1 116 ? 9.811 36.363 52.565 1.00 14.67 116 LYS A C 1
ATOM 911 O O . LYS A 1 116 ? 8.970 36.951 53.218 1.00 11.42 116 LYS A O 1
ATOM 917 N N . PHE A 1 117 ? 9.812 36.312 51.241 1.00 10.54 117 PHE A N 1
ATOM 918 C CA . PHE A 1 117 ? 8.784 36.906 50.394 1.00 15.28 117 PHE A CA 1
ATOM 919 C C . PHE A 1 117 ? 7.370 36.633 50.906 1.00 15.35 117 PHE A C 1
ATOM 920 O O . PHE A 1 117 ? 6.547 37.540 50.979 1.00 15.12 117 PHE A O 1
ATOM 928 N N . ALA A 1 118 ? 7.094 35.384 51.266 1.00 14.34 118 ALA A N 1
ATOM 929 C CA . ALA A 1 118 ? 5.753 34.984 51.692 1.00 22.92 118 ALA A CA 1
ATOM 930 C C . ALA A 1 118 ? 5.226 35.740 52.918 1.00 18.35 118 ALA A C 1
ATOM 931 O O . ALA A 1 118 ? 4.016 35.851 53.121 1.00 19.57 118 ALA A O 1
ATOM 933 N N . ASP A 1 119 ? 6.124 36.254 53.743 1.00 13.86 119 ASP A N 1
ATOM 934 C CA . ASP A 1 119 ? 5.692 36.874 54.982 1.00 13.28 119 ASP A CA 1
ATOM 935 C C . ASP A 1 119 ? 5.306 38.344 54.819 1.00 15.60 119 ASP A C 1
ATOM 936 O O . ASP A 1 119 ? 4.823 38.968 55.764 1.00 17.21 119 ASP A O 1
ATOM 941 N N . TYR A 1 120 ? 5.512 38.904 53.629 1.00 13.70 120 TYR A N 1
ATOM 942 C CA . TYR A 1 120 ? 5.097 40.294 53.415 1.00 11.12 120 TYR A CA 1
ATOM 943 C C . TYR A 1 120 ? 4.447 40.581 52.056 1.00 17.15 120 TYR A C 1
ATOM 944 O O . TYR A 1 120 ? 3.850 41.635 51.870 1.00 17.79 120 TYR A O 1
ATOM 953 N N . ARG A 1 121 ? 4.519 39.660 51.126 1.00 16.14 121 ARG A N 1
ATOM 954 C CA . ARG A 1 121 ? 3.978 39.938 49.817 1.00 21.58 121 ARG A CA 1
ATOM 955 C C . ARG A 1 121 ? 2.459 39.765 49.838 1.00 28.40 121 ARG A C 1
ATOM 956 O O . ARG A 1 121 ? 1.929 39.110 50.714 1.00 29.78 121 ARG A O 1
ATOM 964 N N . GLU A 1 122 ? 1.751 40.361 48.890 1.00 32.87 122 GLU A N 1
ATOM 965 C CA . GLU A 1 122 ? 0.326 40.129 48.806 1.00 39.51 122 GLU A CA 1
ATOM 966 C C . GLU A 1 122 ? 0.089 38.800 48.129 1.00 40.77 122 GLU A C 1
ATOM 967 O O . GLU A 1 122 ? 0.551 38.578 47.028 1.00 42.66 122 GLU A O 1
ATOM 973 N N . ASP A 1 123 ? -0.626 37.914 48.794 1.00 21.32 123 ASP A N 1
ATOM 974 C CA . ASP A 1 123 ? -0.930 36.600 48.232 1.00 22.08 123 ASP A CA 1
ATOM 975 C C . ASP A 1 123 ? -2.096 36.763 47.262 1.00 30.31 123 ASP A C 1
ATOM 976 O O . ASP A 1 123 ? -3.218 37.049 47.681 1.00 23.53 123 ASP A O 1
ATOM 981 N N . MET A 1 124 ? -1.806 36.626 45.976 1.00 23.29 124 MET A N 1
ATOM 982 C CA . MET A 1 124 ? -2.790 36.809 44.929 1.00 26.00 124 MET A CA 1
ATOM 983 C C . MET A 1 124 ? -3.656 35.574 44.832 1.00 25.50 124 MET A C 1
ATOM 984 O O . MET A 1 124 ? -4.626 35.538 44.105 1.00 20.07 124 MET A O 1
ATOM 989 N N . GLY A 1 125 ? -3.251 34.554 45.575 1.00 25.83 125 GLY A N 1
ATOM 990 C CA . GLY A 1 125 ? -3.989 33.321 45.676 1.00 26.67 125 GLY A CA 1
ATOM 991 C C . GLY A 1 125 ? -3.589 32.284 44.654 1.00 29.79 125 GLY A C 1
ATOM 992 O O . GLY A 1 125 ? -3.299 32.599 43.517 1.00 33.97 125 GLY A O 1
ATOM 993 N N . GLY A 1 126 ? -3.582 31.030 45.077 1.00 47.52 126 GLY A N 1
ATOM 994 C CA . GLY A 1 126 ? -3.225 29.923 44.211 1.00 52.05 126 GLY A CA 1
ATOM 995 C C . GLY A 1 126 ? -2.920 28.666 44.996 1.00 51.57 126 GLY A C 1
ATOM 996 O O . GLY A 1 126 ? -3.031 28.648 46.211 1.00 42.75 126 GLY A O 1
ATOM 997 N N . LYS A 1 132 ? 2.957 27.190 50.850 1.00 30.00 132 LYS A N 1
ATOM 998 C CA . LYS A 1 132 ? 3.430 25.991 51.532 1.00 30.00 132 LYS A CA 1
ATOM 999 C C . LYS A 1 132 ? 4.757 25.546 50.926 1.00 30.00 132 LYS A C 1
ATOM 1000 O O . LYS A 1 132 ? 4.900 24.464 50.353 1.00 30.00 132 LYS A O 1
ATOM 1006 N N . LYS A 1 133 ? 5.726 26.429 51.089 1.00 51.93 133 LYS A N 1
ATOM 1007 C CA . LYS A 1 133 ? 7.033 26.319 50.489 1.00 40.81 133 LYS A CA 1
ATOM 1008 C C . LYS A 1 133 ? 6.961 26.285 48.975 1.00 32.73 133 LYS A C 1
ATOM 1009 O O . LYS A 1 133 ? 6.930 25.235 48.359 1.00 29.82 133 LYS A O 1
ATOM 1015 N N . ASN A 1 134 ? 6.930 27.470 48.394 1.00 28.87 134 ASN A N 1
ATOM 1016 C CA . ASN A 1 134 ? 7.042 27.603 46.972 1.00 31.49 134 ASN A CA 1
ATOM 1017 C C . ASN A 1 134 ? 8.494 27.357 46.589 1.00 25.67 134 ASN A C 1
ATOM 1018 O O . ASN A 1 134 ? 9.404 27.933 47.150 1.00 22.83 134 ASN A O 1
ATOM 1023 N N . LYS A 1 135 ? 8.681 26.455 45.653 1.00 19.90 135 LYS A N 1
ATOM 1024 C CA . LYS A 1 135 ? 9.993 26.116 45.163 1.00 17.76 135 LYS A CA 1
ATOM 1025 C C . LYS A 1 135 ? 10.108 26.333 43.655 1.00 18.28 135 LYS A C 1
ATOM 1026 O O . LYS A 1 135 ? 11.085 25.935 43.059 1.00 15.72 135 LYS A O 1
ATOM 1032 N N . THR A 1 136 ? 9.090 26.957 43.075 1.00 17.85 136 THR A N 1
ATOM 1033 C CA . THR A 1 136 ? 8.997 27.109 41.631 1.00 16.85 136 THR A CA 1
ATOM 1034 C C . THR A 1 136 ? 9.166 28.551 41.191 1.00 16.78 136 THR A C 1
ATOM 1035 O O . THR A 1 136 ? 8.524 29.450 41.720 1.00 18.94 136 THR A O 1
ATOM 1039 N N . LEU A 1 137 ? 10.031 28.761 40.207 1.00 14.04 137 LEU A N 1
ATOM 1040 C CA . LEU A 1 137 ? 10.237 30.083 39.634 1.00 9.69 137 LEU A CA 1
ATOM 1041 C C . LEU A 1 137 ? 9.642 30.164 38.242 1.00 14.06 137 LEU A C 1
ATOM 1042 O O . LEU A 1 137 ? 9.748 29.231 37.455 1.00 15.11 137 LEU A O 1
ATOM 1047 N N . TYR A 1 138 ? 9.023 31.295 37.954 1.00 14.24 138 TYR A N 1
ATOM 1048 C CA . TYR A 1 138 ? 8.590 31.637 36.620 1.00 17.70 138 TYR A CA 1
ATOM 1049 C C . TYR A 1 138 ? 9.717 32.432 35.987 1.00 17.38 138 TYR A C 1
ATOM 1050 O O . TYR A 1 138 ? 10.250 33.363 36.596 1.00 16.67 138 TYR A O 1
ATOM 1059 N N . VAL A 1 139 ? 10.076 32.063 34.766 1.00 17.88 139 VAL A N 1
ATOM 1060 C CA . VAL A 1 139 ? 11.155 32.729 34.048 1.00 16.25 139 VAL A CA 1
ATOM 1061 C C . VAL A 1 139 ? 10.558 33.324 32.790 1.00 19.25 139 VAL A C 1
ATOM 1062 O O . VAL A 1 139 ? 10.112 32.588 31.913 1.00 20.67 139 VAL A O 1
ATOM 1066 N N . GLY A 1 140 ? 10.534 34.653 32.713 1.00 15.54 140 GLY A N 1
ATOM 1067 C CA . GLY A 1 140 ? 9.895 35.352 31.607 1.00 18.91 140 GLY A CA 1
ATOM 1068 C C . GLY A 1 140 ? 10.868 36.155 30.769 1.00 19.72 140 GLY A C 1
ATOM 1069 O O . GLY A 1 140 ? 12.016 36.362 31.164 1.00 14.40 140 GLY A O 1
ATOM 1070 N N . GLY A 1 141 ? 10.411 36.601 29.601 1.00 19.74 141 GLY A N 1
ATOM 1071 C CA . GLY A 1 141 ? 11.243 37.388 28.703 1.00 15.30 141 GLY A CA 1
ATOM 1072 C C . GLY A 1 141 ? 12.426 36.610 28.138 1.00 13.93 141 GLY A C 1
ATOM 1073 O O . GLY A 1 141 ? 13.504 37.165 27.956 1.00 16.88 141 GLY A O 1
ATOM 1074 N N . ILE A 1 142 ? 12.221 35.328 27.836 1.00 15.29 142 ILE A N 1
ATOM 1075 C CA . ILE A 1 142 ? 13.304 34.483 27.329 1.00 16.19 142 ILE A CA 1
ATOM 1076 C C . ILE A 1 142 ? 13.887 34.996 26.002 1.00 16.65 142 ILE A C 1
ATOM 1077 O O . ILE A 1 142 ? 15.105 35.123 25.847 1.00 15.61 142 ILE A O 1
ATOM 1082 N N . ASP A 1 143 ? 13.019 35.317 25.053 1.00 15.44 143 ASP A N 1
ATOM 1083 C CA . ASP A 1 143 ? 13.472 35.842 23.763 1.00 18.79 143 ASP A CA 1
ATOM 1084 C C . ASP A 1 143 ? 14.347 37.085 23.905 1.00 15.37 143 ASP A C 1
ATOM 1085 O O . ASP A 1 143 ? 15.385 37.208 23.249 1.00 14.43 143 ASP A O 1
ATOM 1090 N N . GLY A 1 144 ? 13.929 38.011 24.768 1.00 16.48 144 GLY A N 1
ATOM 1091 C CA . GLY A 1 144 ? 14.697 39.231 25.000 1.00 17.34 144 GLY A CA 1
ATOM 1092 C C . GLY A 1 144 ? 16.066 38.990 25.627 1.00 14.90 144 GLY A C 1
ATOM 1093 O O . GLY A 1 144 ? 17.024 39.723 25.361 1.00 15.54 144 GLY A O 1
ATOM 1094 N N . ALA A 1 145 ? 16.157 37.960 26.461 1.00 13.51 145 ALA A N 1
ATOM 1095 C CA . ALA A 1 145 ? 17.423 37.592 27.112 1.00 14.31 145 ALA A CA 1
ATOM 1096 C C . ALA A 1 145 ? 18.385 36.883 26.145 1.00 17.22 145 ALA A C 1
ATOM 1097 O O . ALA A 1 145 ? 19.542 36.618 26.483 1.00 15.01 145 ALA A O 1
ATOM 1099 N N . LEU A 1 146 ? 17.889 36.576 24.950 1.00 12.58 146 LEU A N 1
ATOM 1100 C CA . LEU A 1 146 ? 18.697 36.001 23.881 1.00 15.01 146 LEU A CA 1
ATOM 1101 C C . LEU A 1 146 ? 18.888 37.001 22.746 1.00 17.61 146 LEU A C 1
ATOM 1102 O O . LEU A 1 146 ? 19.288 36.622 21.647 1.00 17.97 146 LEU A O 1
ATOM 1107 N N . ASN A 1 147 ? 18.600 38.276 23.000 1.00 16.59 147 ASN A N 1
ATOM 1108 C CA . ASN A 1 147 ? 18.665 39.278 21.943 1.00 19.59 147 ASN A CA 1
ATOM 1109 C C . ASN A 1 147 ? 17.874 38.836 20.712 1.00 21.03 147 ASN A C 1
ATOM 1110 O O . ASN A 1 147 ? 18.253 39.156 19.590 1.00 21.00 147 ASN A O 1
ATOM 1115 N N . SER A 1 148 ? 16.794 38.085 20.927 1.00 16.55 148 SER A N 1
ATOM 1116 C CA . SER A 1 148 ? 15.928 37.630 19.835 1.00 21.90 148 SER A CA 1
ATOM 1117 C C . SER A 1 148 ? 16.635 36.713 18.837 1.00 25.73 148 SER A C 1
ATOM 1118 O O . SER A 1 148 ? 16.202 36.582 17.701 1.00 21.99 148 SER A O 1
ATOM 1121 N N . LYS A 1 149 ? 17.720 36.085 19.278 1.00 22.76 149 LYS A N 1
ATOM 1122 C CA . LYS A 1 149 ? 18.429 35.084 18.491 1.00 22.14 149 LYS A CA 1
ATOM 1123 C C . LYS A 1 149 ? 17.454 34.001 18.058 1.00 22.14 149 LYS A C 1
ATOM 1124 O O . LYS A 1 149 ? 16.590 33.603 18.828 1.00 18.60 149 LYS A O 1
ATOM 1130 N N . HIS A 1 150 ? 17.587 33.518 16.828 1.00 17.32 150 HIS A N 1
ATOM 1131 C CA . HIS A 1 150 ? 16.716 32.457 16.356 1.00 19.56 150 HIS A CA 1
ATOM 1132 C C . HIS A 1 150 ? 17.202 31.109 16.876 1.00 22.41 150 HIS A C 1
ATOM 1133 O O . HIS A 1 150 ? 18.078 30.492 16.275 1.00 29.36 150 HIS A O 1
ATOM 1140 N N . LEU A 1 151 ? 16.650 30.662 18.001 1.00 17.93 151 LEU A N 1
ATOM 1141 C CA . LEU A 1 151 ? 16.963 29.338 18.532 1.00 18.70 151 LEU A CA 1
ATOM 1142 C C . LEU A 1 151 ? 15.675 28.528 18.562 1.00 22.61 151 LEU A C 1
ATOM 1143 O O . LEU A 1 151 ? 14.590 29.098 18.589 1.00 20.51 151 LEU A O 1
ATOM 1148 N N . LYS A 1 152 ? 15.795 27.212 18.572 1.00 16.07 152 LYS A N 1
ATOM 1149 C CA . LYS A 1 152 ? 14.658 26.330 18.662 1.00 15.94 152 LYS A CA 1
ATOM 1150 C C . LYS A 1 152 ? 14.432 25.874 20.112 1.00 17.22 152 LYS A C 1
ATOM 1151 O O . LYS A 1 152 ? 15.316 25.986 20.946 1.00 15.02 152 LYS A O 1
ATOM 1157 N N . PRO A 1 153 ? 13.247 25.352 20.392 1.00 16.65 153 PRO A N 1
ATOM 1158 C CA . PRO A 1 153 ? 12.958 24.946 21.776 1.00 15.55 153 PRO A CA 1
ATOM 1159 C C . PRO A 1 153 ? 13.982 24.002 22.424 1.00 14.92 153 PRO A C 1
ATOM 1160 O O . PRO A 1 153 ? 14.269 24.187 23.600 1.00 13.04 153 PRO A O 1
ATOM 1164 N N . ALA A 1 154 ? 14.528 23.022 21.709 1.00 14.12 154 ALA A N 1
ATOM 1165 C CA . ALA A 1 154 ? 15.531 22.149 22.327 1.00 13.70 154 ALA A CA 1
ATOM 1166 C C . ALA A 1 154 ? 16.735 22.959 22.806 1.00 15.27 154 ALA A C 1
ATOM 1167 O O . ALA A 1 154 ? 17.276 22.693 23.870 1.00 11.77 154 ALA A O 1
ATOM 1169 N N . GLN A 1 155 ? 17.156 23.938 22.008 1.00 13.22 155 GLN A N 1
ATOM 1170 C CA . GLN A 1 155 ? 18.311 24.763 22.356 1.00 13.31 155 GLN A CA 1
ATOM 1171 C C . GLN A 1 155 ? 17.974 25.703 23.504 1.00 14.65 155 GLN A C 1
ATOM 1172 O O . GLN A 1 155 ? 18.765 25.864 24.436 1.00 11.21 155 GLN A O 1
ATOM 1178 N N . ILE A 1 156 ? 16.807 26.328 23.425 1.00 11.22 156 ILE A N 1
ATOM 1179 C CA . ILE A 1 156 ? 16.375 27.246 24.477 1.00 13.61 156 ILE A CA 1
ATOM 1180 C C . ILE A 1 156 ? 16.247 26.538 25.823 1.00 16.32 156 ILE A C 1
ATOM 1181 O O . ILE A 1 156 ? 16.751 27.025 26.848 1.00 13.04 156 ILE A O 1
ATOM 1186 N N . GLU A 1 157 ? 15.575 25.387 25.817 1.00 15.29 157 GLU A N 1
ATOM 1187 C CA . GLU A 1 157 ? 15.421 24.586 27.033 1.00 14.48 157 GLU A CA 1
ATOM 1188 C C . GLU A 1 157 ? 16.778 24.186 27.608 1.00 13.50 157 GLU A C 1
ATOM 1189 O O . GLU A 1 157 ? 16.957 24.174 28.822 1.00 14.38 157 GLU A O 1
ATOM 1195 N N . SER A 1 158 ? 17.744 23.858 26.751 1.00 11.68 158 SER A N 1
ATOM 1196 C CA . SER A 1 158 ? 19.060 23.469 27.263 1.00 13.08 158 SER A CA 1
ATOM 1197 C C . SER A 1 158 ? 19.730 24.622 28.010 1.00 13.52 158 SER A C 1
ATOM 1198 O O . SER A 1 158 ? 20.444 24.396 28.983 1.00 12.72 158 SER A O 1
ATOM 1201 N N . ARG A 1 159 ? 19.504 25.853 27.553 1.00 12.21 159 ARG A N 1
ATOM 1202 C CA . ARG A 1 159 ? 20.134 27.017 28.188 1.00 12.56 159 ARG A CA 1
ATOM 1203 C C . ARG A 1 159 ? 19.518 27.359 29.540 1.00 12.76 159 ARG A C 1
ATOM 1204 O O . ARG A 1 159 ? 20.235 27.708 30.480 1.00 14.09 159 ARG A O 1
ATOM 1212 N N . ILE A 1 160 ? 18.190 27.295 29.617 1.00 10.95 160 ILE A N 1
ATOM 1213 C CA . ILE A 1 160 ? 17.477 27.478 30.882 1.00 10.62 160 ILE A CA 1
ATOM 1214 C C . ILE A 1 160 ? 17.893 26.386 31.861 1.00 13.79 160 ILE A C 1
ATOM 1215 O O . ILE A 1 160 ? 18.172 26.644 33.024 1.00 14.67 160 ILE A O 1
ATOM 1220 N N . ARG A 1 161 ? 17.964 25.156 31.377 1.00 11.43 161 ARG A N 1
ATOM 1221 C CA . ARG A 1 161 ? 18.349 24.045 32.227 1.00 11.73 161 ARG A CA 1
ATOM 1222 C C . ARG A 1 161 ? 19.780 24.195 32.763 1.00 15.03 161 ARG A C 1
ATOM 1223 O O . ARG A 1 161 ? 20.038 23.977 33.940 1.00 12.56 161 ARG A O 1
ATOM 1231 N N A PHE A 1 162 ? 20.693 24.568 31.875 0.51 15.65 162 PHE A N 1
ATOM 1232 N N B PHE A 1 162 ? 20.716 24.572 31.900 0.49 15.64 162 PHE A N 1
ATOM 1233 C CA A PHE A 1 162 ? 22.096 24.730 32.226 0.51 16.68 162 PHE A CA 1
ATOM 1234 C CA B PHE A 1 162 ? 22.109 24.672 32.330 0.49 16.63 162 PHE A CA 1
ATOM 1235 C C A PHE A 1 162 ? 22.269 25.757 33.349 0.51 17.41 162 PHE A C 1
ATOM 1236 C C B PHE A 1 162 ? 22.346 25.791 33.353 0.49 17.39 162 PHE A C 1
ATOM 1237 O O A PHE A 1 162 ? 22.824 25.448 34.404 0.51 15.16 162 PHE A O 1
ATOM 1238 O O B PHE A 1 162 ? 23.046 25.583 34.343 0.49 15.36 162 PHE A O 1
ATOM 1253 N N . VAL A 1 163 ? 21.765 26.967 33.130 1.00 14.07 163 VAL A N 1
ATOM 1254 C CA . VAL A 1 163 ? 21.956 28.060 34.086 1.00 12.03 163 VAL A CA 1
ATOM 1255 C C . VAL A 1 163 ? 21.250 27.831 35.429 1.00 14.14 163 VAL A C 1
ATOM 1256 O O . VAL A 1 163 ? 21.777 28.222 36.471 1.00 15.68 163 VAL A O 1
ATOM 1260 N N . PHE A 1 164 ? 20.073 27.203 35.428 1.00 11.19 164 PHE A N 1
ATOM 1261 C CA . PHE A 1 164 ? 19.383 26.956 36.701 1.00 11.26 164 PHE A CA 1
ATOM 1262 C C . PHE A 1 164 ? 19.865 25.710 37.422 1.00 12.58 164 PHE A C 1
ATOM 1263 O O . PHE A 1 164 ? 19.938 25.687 38.646 1.00 11.35 164 PHE A O 1
ATOM 1271 N N . SER A 1 165 ? 20.200 24.665 36.676 1.00 13.28 165 SER A N 1
ATOM 1272 C CA . SER A 1 165 ? 20.632 23.422 37.316 1.00 11.41 165 SER A CA 1
ATOM 1273 C C . SER A 1 165 ? 21.947 23.589 38.087 1.00 12.77 165 SER A C 1
ATOM 1274 O O . SER A 1 165 ? 22.199 22.888 39.076 1.00 14.48 165 SER A O 1
ATOM 1277 N N . ARG A 1 166 ? 22.794 24.506 37.648 1.00 12.68 166 ARG A N 1
ATOM 1278 C CA . ARG A 1 166 ? 24.018 24.764 38.403 1.00 13.86 166 ARG A CA 1
ATOM 1279 C C . ARG A 1 166 ? 23.750 25.536 39.702 1.00 17.03 166 ARG A C 1
ATOM 1280 O O . ARG A 1 166 ? 24.662 25.763 40.486 1.00 13.86 166 ARG A O 1
ATOM 1288 N N . LEU A 1 167 ? 22.486 25.890 39.940 1.00 12.52 167 LEU A N 1
ATOM 1289 C CA . LEU A 1 167 ? 22.102 26.631 41.151 1.00 12.27 167 LEU A CA 1
ATOM 1290 C C . LEU A 1 167 ? 21.350 25.779 42.188 1.00 13.65 167 LEU A C 1
ATOM 1291 O O . LEU A 1 167 ? 20.926 26.279 43.233 1.00 13.00 167 LEU A O 1
ATOM 1296 N N . GLY A 1 168 ? 21.201 24.486 41.914 1.00 13.86 168 GLY A N 1
ATOM 1297 C CA . GLY A 1 168 ? 20.596 23.583 42.878 1.00 16.63 168 GLY A CA 1
ATOM 1298 C C . GLY A 1 168 ? 19.963 22.363 42.231 1.00 15.75 168 GLY A C 1
ATOM 1299 O O . GLY A 1 168 ? 19.793 22.320 41.017 1.00 18.09 168 GLY A O 1
ATOM 1300 N N . ASP A 1 169 ? 19.616 21.369 43.043 1.00 21.90 169 ASP A N 1
ATOM 1301 C CA . ASP A 1 169 ? 18.963 20.167 42.529 1.00 19.88 169 ASP A CA 1
ATOM 1302 C C . ASP A 1 169 ? 17.604 20.532 41.934 1.00 19.87 169 ASP A C 1
ATOM 1303 O O . ASP A 1 169 ? 16.760 21.146 42.594 1.00 15.73 169 ASP A O 1
ATOM 1308 N N . ILE A 1 170 ? 17.397 20.122 40.698 1.00 16.69 170 ILE A N 1
ATOM 1309 C CA . ILE A 1 170 ? 16.184 20.427 39.975 1.00 18.03 170 ILE A CA 1
ATOM 1310 C C . ILE A 1 170 ? 15.164 19.299 40.087 1.00 27.57 170 ILE A C 1
ATOM 1311 O O . ILE A 1 170 ? 15.482 18.140 39.912 1.00 25.29 170 ILE A O 1
ATOM 1316 N N . ASP A 1 171 ? 13.934 19.680 40.364 1.00 23.30 171 ASP A N 1
ATOM 1317 C CA . ASP A 1 171 ? 12.816 18.780 40.391 1.00 22.70 171 ASP A CA 1
ATOM 1318 C C . ASP A 1 171 ? 12.268 18.664 38.968 1.00 28.23 171 ASP A C 1
ATOM 1319 O O . ASP A 1 171 ? 12.178 17.581 38.411 1.00 22.51 171 ASP A O 1
ATOM 1324 N N . ARG A 1 172 ? 11.910 19.802 38.394 1.00 17.07 172 ARG A N 1
ATOM 1325 C CA . ARG A 1 172 ? 11.397 19.838 37.040 1.00 21.00 172 ARG A CA 1
ATOM 1326 C C . ARG A 1 172 ? 11.645 21.179 36.370 1.00 22.21 172 ARG A C 1
ATOM 1327 O O . ARG A 1 172 ? 11.537 22.209 37.006 1.00 17.87 172 ARG A O 1
ATOM 1335 N N . ILE A 1 173 ? 11.977 21.139 35.084 1.00 19.71 173 ILE A N 1
ATOM 1336 C CA . ILE A 1 173 ? 12.060 22.337 34.253 1.00 19.90 173 ILE A CA 1
ATOM 1337 C C . ILE A 1 173 ? 11.185 22.179 33.022 1.00 24.56 173 ILE A C 1
ATOM 1338 O O . ILE A 1 173 ? 11.164 21.116 32.392 1.00 24.36 173 ILE A O 1
ATOM 1343 N N . ARG A 1 174 ? 10.459 23.238 32.683 1.00 23.89 174 ARG A N 1
ATOM 1344 C CA . ARG A 1 174 ? 9.656 23.268 31.470 1.00 30.56 174 ARG A CA 1
ATOM 1345 C C . ARG A 1 174 ? 9.905 24.561 30.720 1.00 30.66 174 ARG A C 1
ATOM 1346 O O . ARG A 1 174 ? 9.878 25.639 31.309 1.00 27.46 174 ARG A O 1
ATOM 1354 N N . TYR A 1 175 ? 10.143 24.467 29.418 1.00 21.59 175 TYR A N 1
ATOM 1355 C CA . TYR A 1 175 ? 10.128 25.662 28.591 1.00 22.85 175 TYR A CA 1
ATOM 1356 C C . TYR A 1 175 ? 8.805 25.670 27.845 1.00 30.08 175 TYR A C 1
ATOM 1357 O O . TYR A 1 175 ? 8.397 24.646 27.292 1.00 25.10 175 TYR A O 1
ATOM 1366 N N . VAL A 1 176 ? 8.126 26.813 27.850 1.00 22.59 176 VAL A N 1
ATOM 1367 C CA . VAL A 1 176 ? 6.830 26.936 27.191 1.00 22.69 176 VAL A CA 1
ATOM 1368 C C . VAL A 1 176 ? 6.905 27.948 26.052 1.00 24.61 176 VAL A C 1
ATOM 1369 O O . VAL A 1 176 ? 6.768 29.147 26.270 1.00 21.15 176 VAL A O 1
ATOM 1373 N N . GLU A 1 177 ? 7.129 27.457 24.848 1.00 27.18 177 GLU A N 1
ATOM 1374 C CA . GLU A 1 177 ? 7.376 28.323 23.717 1.00 30.71 177 GLU A CA 1
ATOM 1375 C C . GLU A 1 177 ? 6.306 29.380 23.526 1.00 37.03 177 GLU A C 1
ATOM 1376 O O . GLU A 1 177 ? 6.614 30.540 23.333 1.00 32.88 177 GLU A O 1
ATOM 1382 N N . SER A 1 178 ? 5.050 28.958 23.591 1.00 32.07 178 SER A N 1
ATOM 1383 C CA . SER A 1 178 ? 3.914 29.820 23.273 1.00 33.99 178 SER A CA 1
ATOM 1384 C C . SER A 1 178 ? 3.801 30.992 24.232 1.00 37.79 178 SER A C 1
ATOM 1385 O O . SER A 1 178 ? 3.197 32.012 23.902 1.00 41.55 178 SER A O 1
ATOM 1388 N N . LYS A 1 179 ? 4.379 30.848 25.420 1.00 25.56 179 LYS A N 1
ATOM 1389 C CA . LYS A 1 179 ? 4.332 31.926 26.396 1.00 29.46 179 LYS A CA 1
ATOM 1390 C C . LYS A 1 179 ? 5.679 32.629 26.563 1.00 27.17 179 LYS A C 1
ATOM 1391 O O . LYS A 1 179 ? 5.797 33.557 27.361 1.00 25.71 179 LYS A O 1
ATOM 1397 N N . ASN A 1 180 ? 6.688 32.200 25.808 1.00 24.43 180 ASN A N 1
ATOM 1398 C CA . ASN A 1 180 ? 8.009 32.819 25.906 1.00 20.02 180 ASN A CA 1
ATOM 1399 C C . ASN A 1 180 ? 8.475 32.790 27.362 1.00 17.80 180 ASN A C 1
ATOM 1400 O O . ASN A 1 180 ? 8.999 33.770 27.874 1.00 18.38 180 ASN A O 1
ATOM 1405 N N . CYS A 1 181 ? 8.266 31.662 28.028 1.00 22.70 181 CYS A N 1
ATOM 1406 C CA . CYS A 1 181 ? 8.617 31.555 29.441 1.00 19.05 181 CYS A CA 1
ATOM 1407 C C . CYS A 1 181 ? 9.004 30.137 29.806 1.00 24.17 181 CYS A C 1
ATOM 1408 O O . CYS A 1 181 ? 8.914 29.214 28.990 1.00 21.52 181 CYS A O 1
ATOM 1411 N N . GLY A 1 182 ? 9.440 29.971 31.046 1.00 19.70 182 GLY A N 1
ATOM 1412 C CA . GLY A 1 182 ? 9.816 28.677 31.558 1.00 21.14 182 GLY A CA 1
ATOM 1413 C C . GLY A 1 182 ? 9.397 28.601 33.008 1.00 20.82 182 GLY A C 1
ATOM 1414 O O . GLY A 1 182 ? 9.115 29.627 33.642 1.00 18.59 182 GLY A O 1
ATOM 1415 N N . PHE A 1 183 ? 9.334 27.384 33.526 1.00 15.97 183 PHE A N 1
ATOM 1416 C CA . PHE A 1 183 ? 9.084 27.175 34.945 1.00 18.44 183 PHE A CA 1
ATOM 1417 C C . PHE A 1 183 ? 10.162 26.257 35.476 1.00 18.33 183 PHE A C 1
ATOM 1418 O O . PHE A 1 183 ? 10.422 25.196 34.903 1.00 20.37 183 PHE A O 1
ATOM 1426 N N . VAL A 1 184 ? 10.802 26.673 36.563 1.00 17.84 184 VAL A N 1
ATOM 1427 C CA . VAL A 1 184 ? 11.849 25.882 37.175 1.00 13.93 184 VAL A CA 1
ATOM 1428 C C . VAL A 1 184 ? 11.477 25.580 38.617 1.00 17.66 184 VAL A C 1
ATOM 1429 O O . VAL A 1 184 ? 11.380 26.497 39.444 1.00 14.31 184 VAL A O 1
ATOM 1433 N N . LYS A 1 185 ? 11.267 24.299 38.908 1.00 14.83 185 LYS A N 1
ATOM 1434 C CA . LYS A 1 185 ? 10.953 23.846 40.256 1.00 14.54 185 LYS A CA 1
ATOM 1435 C C . LYS A 1 185 ? 12.162 23.153 40.865 1.00 20.45 185 LYS A C 1
ATOM 1436 O O . LYS A 1 185 ? 12.638 22.132 40.347 1.00 21.60 185 LYS A O 1
ATOM 1442 N N . PHE A 1 186 ? 12.664 23.723 41.957 1.00 14.13 186 PHE A N 1
ATOM 1443 C CA . PHE A 1 186 ? 13.810 23.177 42.671 1.00 14.38 186 PHE A CA 1
ATOM 1444 C C . PHE A 1 186 ? 13.347 22.168 43.698 1.00 15.21 186 PHE A C 1
ATOM 1445 O O . PHE A 1 186 ? 12.205 22.204 44.134 1.00 15.76 186 PHE A O 1
ATOM 1453 N N . LYS A 1 187 ? 14.238 21.254 44.057 1.00 13.31 187 LYS A N 1
ATOM 1454 C CA . LYS A 1 187 ? 13.959 20.309 45.123 1.00 19.54 187 LYS A CA 1
ATOM 1455 C C . LYS A 1 187 ? 13.797 21.050 46.447 1.00 22.26 187 LYS A C 1
ATOM 1456 O O . LYS A 1 187 ? 12.971 20.664 47.276 1.00 16.26 187 LYS A O 1
ATOM 1462 N N . TYR A 1 188 ? 14.578 22.120 46.638 1.00 17.31 188 TYR A N 1
ATOM 1463 C CA . TYR A 1 188 ? 14.554 22.879 47.904 1.00 17.23 188 TYR A CA 1
ATOM 1464 C C . TYR A 1 188 ? 14.241 24.356 47.714 1.00 14.41 188 TYR A C 1
ATOM 1465 O O . TYR A 1 188 ? 14.716 24.996 46.769 1.00 14.08 188 TYR A O 1
ATOM 1474 N N . GLN A 1 189 ? 13.490 24.902 48.654 1.00 11.49 189 GLN A N 1
ATOM 1475 C CA . GLN A 1 189 ? 13.145 26.306 48.617 1.00 14.68 189 GLN A CA 1
ATOM 1476 C C . GLN A 1 189 ? 14.369 27.196 48.616 1.00 12.66 189 GLN A C 1
ATOM 1477 O O . GLN A 1 189 ? 14.382 28.188 47.926 1.00 14.04 189 GLN A O 1
ATOM 1483 N N . ALA A 1 190 ? 15.391 26.825 49.374 1.00 13.11 190 ALA A N 1
ATOM 1484 C CA . ALA A 1 190 ? 16.604 27.649 49.474 1.00 11.51 190 ALA A CA 1
ATOM 1485 C C . ALA A 1 190 ? 17.260 27.872 48.109 1.00 11.40 190 ALA A C 1
ATOM 1486 O O . ALA A 1 190 ? 17.743 28.963 47.814 1.00 10.78 190 ALA A O 1
ATOM 1488 N N . ASN A 1 191 ? 17.295 26.831 47.285 1.00 10.52 191 ASN A N 1
ATOM 1489 C CA . ASN A 1 191 ? 17.881 26.960 45.954 1.00 10.83 191 ASN A CA 1
ATOM 1490 C C . ASN A 1 191 ? 17.031 27.845 45.042 1.00 11.34 191 ASN A C 1
ATOM 1491 O O . ASN A 1 191 ? 17.560 28.581 44.208 1.00 10.91 191 ASN A O 1
ATOM 1496 N N . ALA A 1 192 ? 15.710 27.776 45.205 1.00 11.78 192 ALA A N 1
ATOM 1497 C CA . ALA A 1 192 ? 14.815 28.667 44.477 1.00 11.52 192 ALA A CA 1
ATOM 1498 C C . ALA A 1 192 ? 15.069 30.119 44.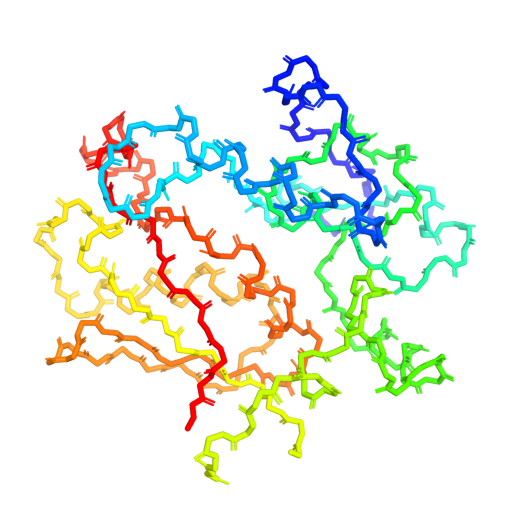902 1.00 11.64 192 ALA A C 1
ATOM 1499 O O . ALA A 1 192 ? 15.176 30.993 44.064 1.00 9.56 192 ALA A O 1
ATOM 1501 N N . GLU A 1 193 ? 15.180 30.364 46.208 1.00 11.33 193 GLU A N 1
ATOM 1502 C CA . GLU A 1 193 ? 15.451 31.710 46.720 1.00 12.43 193 GLU A CA 1
ATOM 1503 C C . GLU A 1 193 ? 16.755 32.2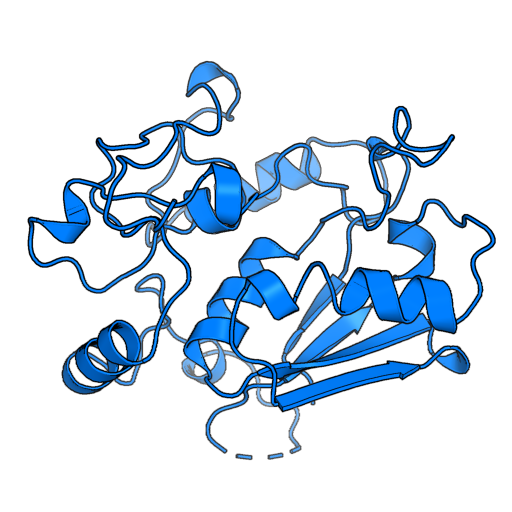40 46.136 1.00 10.76 193 GLU A C 1
ATOM 1504 O O . GLU A 1 193 ? 16.831 33.378 45.654 1.00 9.53 193 GLU A O 1
ATOM 1510 N N . PHE A 1 194 ? 17.770 31.386 46.160 1.00 8.30 194 PHE A N 1
ATOM 1511 C CA . PHE A 1 194 ? 19.096 31.735 45.678 1.00 9.51 194 PHE A CA 1
ATOM 1512 C C . PHE A 1 194 ? 19.089 31.986 44.168 1.00 9.94 194 PHE A C 1
ATOM 1513 O O . PHE A 1 194 ? 19.596 33.006 43.703 1.00 10.35 194 PHE A O 1
ATOM 1521 N N . ALA A 1 195 ?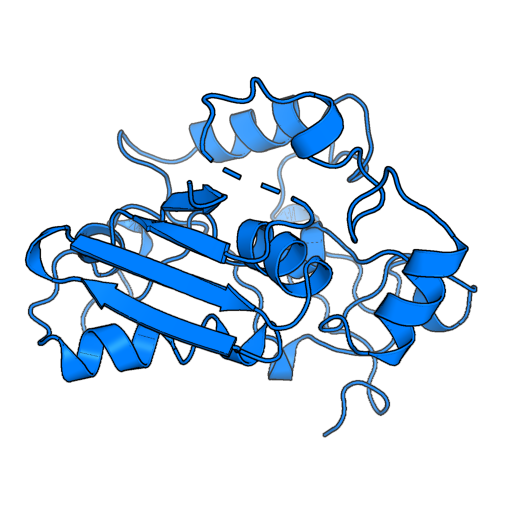 18.509 31.054 43.416 1.00 11.45 195 ALA A N 1
ATOM 1522 C CA . ALA A 1 195 ? 18.463 31.146 41.946 1.00 12.00 195 ALA A CA 1
ATOM 1523 C C . ALA A 1 195 ? 17.692 32.360 41.459 1.00 15.01 195 ALA A C 1
ATOM 1524 O O . ALA A 1 195 ? 18.052 32.962 40.442 1.00 12.61 195 ALA A O 1
ATOM 1526 N N . LYS A 1 196 ? 16.612 32.703 42.159 1.00 12.28 196 LYS A N 1
ATOM 1527 C CA . LYS A 1 196 ? 15.844 33.886 41.793 1.00 12.23 196 LYS A CA 1
ATOM 1528 C C . LYS A 1 196 ? 16.737 35.119 41.781 1.00 12.74 196 LYS A C 1
ATOM 1529 O O . LYS A 1 196 ? 16.685 35.921 40.844 1.00 12.42 196 LYS A O 1
ATOM 1535 N N . GLU A 1 197 ? 17.570 35.280 42.808 1.00 9.79 197 GLU A N 1
ATOM 1536 C CA . GLU A 1 197 ? 18.453 36.446 42.856 1.00 12.95 197 GLU A CA 1
ATOM 1537 C C . GLU A 1 197 ? 19.585 36.327 41.840 1.00 9.66 197 GLU A C 1
ATOM 1538 O O . GLU A 1 197 ? 19.989 37.318 41.223 1.00 11.33 197 GLU A O 1
ATOM 1544 N N . ALA A 1 198 ? 20.084 35.110 41.658 1.00 8.08 198 ALA A N 1
ATOM 1545 C CA . ALA A 1 198 ? 21.188 34.878 40.727 1.00 11.61 198 ALA A CA 1
ATOM 1546 C C . ALA A 1 198 ? 20.790 35.177 39.279 1.00 12.70 198 ALA A C 1
ATOM 1547 O O . ALA A 1 198 ? 21.554 35.795 38.526 1.00 12.12 198 ALA A O 1
ATOM 1549 N N . MET A 1 199 ? 19.598 34.733 38.884 1.00 8.98 199 MET A N 1
ATOM 1550 C CA . MET A 1 199 ? 19.213 34.776 37.467 1.00 9.57 199 MET A CA 1
ATOM 1551 C C . MET A 1 199 ? 18.430 36.015 37.027 1.00 13.35 199 MET A C 1
ATOM 1552 O O . MET A 1 199 ? 18.307 36.285 35.829 1.00 10.53 199 MET A O 1
ATOM 1557 N N . SER A 1 200 ? 17.899 36.772 37.981 1.00 12.02 200 SER A N 1
ATOM 1558 C CA . SER A 1 200 ? 17.238 38.032 37.648 1.00 14.33 200 SER A CA 1
ATOM 1559 C C . SER A 1 200 ? 18.162 38.948 36.852 1.00 14.61 200 SER A C 1
ATOM 1560 O O . SER A 1 200 ? 19.315 39.186 37.235 1.00 12.95 200 SER A O 1
ATOM 1563 N N . ASN A 1 201 ? 17.637 39.465 35.747 1.00 13.61 201 ASN A N 1
ATOM 1564 C CA . ASN A 1 201 ? 18.359 40.395 34.875 1.00 11.09 201 ASN A CA 1
ATOM 1565 C C . ASN A 1 201 ? 19.550 39.812 34.117 1.00 11.36 201 ASN A C 1
ATOM 1566 O O . ASN A 1 201 ? 20.345 40.549 33.551 1.00 13.72 201 ASN A O 1
ATOM 1571 N N . GLN A 1 202 ? 19.653 38.488 34.082 1.00 9.87 202 GLN A N 1
ATOM 1572 C CA . GLN A 1 202 ? 20.749 37.817 33.380 1.00 11.73 202 GLN A CA 1
ATOM 1573 C C . GLN A 1 202 ? 20.470 37.653 31.878 1.00 14.50 202 GLN A C 1
ATOM 1574 O O . GLN A 1 202 ? 19.317 37.548 31.460 1.00 11.06 202 GLN A O 1
ATOM 1580 N N . THR A 1 203 ? 21.530 37.625 31.079 1.00 12.48 203 THR A N 1
ATOM 1581 C CA . THR A 1 203 ? 21.414 37.228 29.680 1.00 12.31 203 THR A CA 1
ATOM 1582 C C . THR A 1 203 ? 21.337 35.707 29.609 1.00 13.36 203 THR A C 1
ATOM 1583 O O . THR A 1 203 ? 21.781 35.022 30.523 1.00 12.46 203 THR A O 1
ATOM 1587 N N . LEU A 1 204 ? 20.777 35.186 28.521 1.00 10.46 204 LEU A N 1
ATOM 1588 C CA . LEU A 1 204 ? 20.838 33.755 28.241 1.00 12.25 204 LEU A CA 1
ATOM 1589 C C . LEU A 1 204 ? 21.768 33.499 27.060 1.00 14.80 204 LEU A C 1
ATOM 1590 O O . LEU A 1 204 ? 21.894 32.370 26.605 1.00 13.58 204 LEU A O 1
ATOM 1595 N N . LEU A 1 205 ? 22.430 34.538 26.568 1.00 12.00 205 LEU A N 1
ATOM 1596 C CA . LEU A 1 205 ? 23.454 34.329 25.546 1.00 14.43 205 LEU A CA 1
ATOM 1597 C C . LEU A 1 205 ? 24.658 33.619 26.152 1.00 15.67 205 LEU A C 1
ATOM 1598 O O . LEU A 1 205 ? 24.837 33.610 27.373 1.00 13.35 205 LEU A O 1
ATOM 1603 N N . LEU A 1 206 ? 25.481 33.042 25.278 1.00 16.07 206 LEU A N 1
ATOM 1604 C CA . LEU A 1 206 ? 26.673 32.308 25.666 1.00 18.06 206 LEU A CA 1
ATOM 1605 C C . LEU A 1 206 ? 27.864 32.876 24.906 1.00 18.76 206 LEU A C 1
ATOM 1606 O O . LEU A 1 206 ? 27.703 33.391 23.799 1.00 18.85 206 LEU A O 1
ATOM 1611 N N . PRO A 1 207 ? 29.068 32.764 25.488 1.00 19.95 207 PRO A N 1
ATOM 1612 C CA . PRO A 1 207 ? 30.279 33.291 24.854 1.00 22.97 207 PRO A CA 1
ATOM 1613 C C . PRO A 1 207 ? 30.418 32.853 23.398 1.00 24.68 207 PRO A C 1
ATOM 1614 O O . PRO A 1 207 ? 30.983 33.596 22.598 1.00 28.32 207 PRO A O 1
ATOM 1618 N N . SER A 1 208 ? 29.894 31.677 23.060 1.00 24.12 208 SER A N 1
ATOM 1619 C CA . SER A 1 208 ? 30.020 31.146 21.705 1.00 28.16 208 SER A CA 1
ATOM 1620 C C . SER A 1 208 ? 29.044 31.777 20.708 1.00 26.32 208 SER A C 1
ATOM 1621 O O . SER A 1 208 ? 29.214 31.622 19.500 1.00 26.17 208 SER A O 1
ATOM 1624 N N . ASP A 1 209 ? 28.028 32.482 21.204 1.00 17.99 209 ASP A N 1
ATOM 1625 C CA . ASP A 1 209 ? 27.067 33.150 20.328 1.00 18.42 209 ASP A CA 1
ATOM 1626 C C . ASP A 1 209 ? 27.716 34.325 19.618 1.00 20.30 209 ASP A C 1
ATOM 1627 O O . ASP A 1 209 ? 28.524 35.047 20.201 1.00 19.93 209 ASP A O 1
ATOM 1632 N N . LYS A 1 210 ? 27.339 34.519 18.364 1.00 18.28 210 LYS A N 1
ATOM 1633 C CA . LYS A 1 210 ? 27.775 35.687 17.613 1.00 25.32 210 LYS A CA 1
ATOM 1634 C C . LYS A 1 210 ? 27.337 36.979 18.318 1.00 26.02 210 LYS A C 1
ATOM 1635 O O . LYS A 1 210 ? 28.023 37.989 18.250 1.00 22.96 210 LYS A O 1
ATOM 1641 N N . GLU A 1 211 ? 26.202 36.926 19.012 1.00 24.43 211 GLU A N 1
ATOM 1642 C CA . GLU A 1 211 ? 25.639 38.100 19.687 1.00 24.62 211 GLU A CA 1
ATOM 1643 C C . GLU A 1 211 ? 26.266 38.395 21.058 1.00 18.67 211 GLU A C 1
ATOM 1644 O O . GLU A 1 211 ? 25.901 39.372 21.716 1.00 15.95 211 GLU A O 1
ATOM 1650 N N . TRP A 1 212 ? 27.190 37.550 21.496 1.00 19.65 212 TRP A N 1
ATOM 1651 C CA . TRP A 1 212 ? 27.731 37.643 22.855 1.00 18.18 212 TRP A CA 1
ATOM 1652 C C . TRP A 1 212 ? 28.257 39.035 23.232 1.00 20.69 212 TRP A C 1
ATOM 1653 O O . TRP A 1 212 ? 27.944 39.553 24.302 1.00 18.62 212 TRP A O 1
ATOM 1664 N N . ASP A 1 213 ? 29.077 39.620 22.364 1.00 19.23 213 ASP A N 1
ATOM 1665 C CA . ASP A 1 213 ? 29.635 40.952 22.615 1.00 21.27 213 ASP A CA 1
ATOM 1666 C C . ASP A 1 213 ? 28.548 42.005 22.813 1.00 19.99 213 ASP A C 1
ATOM 1667 O O . ASP A 1 213 ? 28.773 43.011 23.486 1.00 21.74 213 ASP A O 1
ATOM 1672 N N . ASP A 1 214 ? 27.378 41.773 22.221 1.00 14.12 214 ASP A N 1
ATOM 1673 C CA . ASP A 1 214 ? 26.264 42.713 22.312 1.00 16.23 214 ASP A CA 1
ATOM 1674 C C . ASP A 1 214 ? 25.208 42.286 23.325 1.00 15.17 214 ASP A C 1
ATOM 1675 O O . ASP A 1 214 ? 24.053 42.718 23.253 1.00 16.54 214 ASP A O 1
ATOM 1680 N N . ARG A 1 215 ? 25.597 41.459 24.287 1.00 16.00 215 ARG A N 1
ATOM 1681 C CA . ARG A 1 215 ? 24.629 40.949 25.257 1.00 14.33 215 ARG A CA 1
ATOM 1682 C C . ARG A 1 215 ? 23.943 42.031 26.097 1.00 15.79 215 ARG A C 1
ATOM 1683 O O . ARG A 1 215 ? 22.821 41.827 26.578 1.00 13.50 215 ARG A O 1
ATOM 1691 N N . ARG A 1 216 ? 24.603 43.170 26.294 1.00 13.60 216 ARG A N 1
ATOM 1692 C CA . ARG A 1 216 ? 23.994 44.232 27.099 1.00 15.31 216 ARG A CA 1
ATOM 1693 C C . ARG A 1 216 ? 22.750 44.794 26.413 1.00 22.43 216 ARG A C 1
ATOM 1694 O O . ARG A 1 216 ? 21.908 45.407 27.062 1.00 17.47 216 ARG A O 1
ATOM 1702 N N . GLU A 1 217 ? 22.636 44.581 25.103 1.00 15.10 217 GLU A N 1
ATOM 1703 C CA . GLU A 1 217 ? 21.561 45.205 24.328 1.00 16.72 217 GLU A CA 1
ATOM 1704 C C . GLU A 1 217 ? 20.269 44.397 24.322 1.00 19.29 217 GLU A C 1
ATOM 1705 O O . GLU A 1 217 ? 19.285 44.785 23.688 1.00 17.70 217 GLU A O 1
ATOM 1711 N N . GLY A 1 218 ? 20.279 43.265 25.016 1.00 15.35 218 GLY A N 1
ATOM 1712 C CA . GLY A 1 218 ? 19.067 42.499 25.221 1.00 17.28 218 GLY A CA 1
ATOM 1713 C C . GLY A 1 218 ? 18.258 43.067 26.372 1.00 16.73 218 GLY A C 1
ATOM 1714 O O . GLY A 1 218 ? 18.425 44.222 26.748 1.00 15.84 218 GLY A O 1
ATOM 1715 N N . THR A 1 219 ? 17.378 42.241 26.922 1.00 15.31 219 THR A N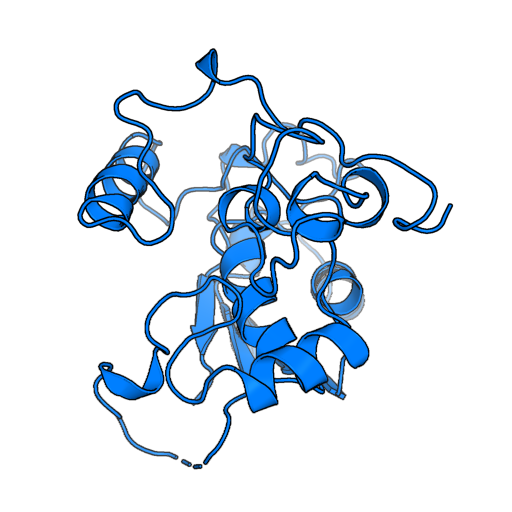 1
ATOM 1716 C CA . THR A 1 219 ? 16.560 42.596 28.070 1.00 13.27 219 THR A CA 1
ATOM 1717 C C . THR A 1 219 ? 16.815 41.487 29.090 1.00 14.98 219 THR A C 1
ATOM 1718 O O . THR A 1 219 ? 16.706 40.302 28.758 1.00 15.60 219 THR A O 1
ATOM 1722 N N . GLY A 1 220 ? 17.181 41.852 30.313 1.00 12.01 220 GLY A N 1
ATOM 1723 C CA . GLY A 1 220 ? 17.511 40.854 31.312 1.00 8.99 220 GLY A CA 1
ATOM 1724 C C . GLY A 1 220 ? 16.320 39.984 31.662 1.00 13.98 220 GLY A C 1
ATOM 1725 O O . GLY A 1 220 ? 15.171 40.430 31.588 1.00 13.17 220 GLY A O 1
ATOM 1726 N N . LEU A 1 221 ? 16.591 38.749 32.056 1.00 14.43 221 LEU A N 1
ATOM 1727 C CA . LEU A 1 221 ? 15.555 37.801 32.404 1.00 12.06 221 LEU A CA 1
ATOM 1728 C C . LEU A 1 221 ? 14.648 38.312 33.514 1.00 16.06 221 LEU A C 1
ATOM 1729 O O . LEU A 1 221 ? 15.086 38.951 34.437 1.00 14.71 221 LEU A O 1
ATOM 1734 N N . LEU A 1 222 ? 13.375 37.987 33.411 1.00 17.78 222 LEU A N 1
ATOM 1735 C CA . LEU A 1 222 ? 12.438 38.201 34.500 1.00 17.02 222 LEU A CA 1
ATOM 1736 C C . LEU A 1 222 ? 12.315 36.893 35.269 1.00 16.51 222 LEU A C 1
ATOM 1737 O O . LEU A 1 222 ? 12.031 35.839 34.694 1.00 16.71 222 LEU A O 1
ATOM 1742 N N . VAL A 1 223 ? 12.557 36.946 36.570 1.00 12.62 223 VAL A N 1
ATOM 1743 C CA . VAL A 1 223 ? 12.457 35.743 37.386 1.00 12.78 223 VAL A CA 1
ATOM 1744 C C . VAL A 1 223 ? 11.642 36.059 38.630 1.00 14.65 223 VAL A C 1
ATOM 1745 O O . VAL A 1 223 ? 12.047 36.874 39.459 1.00 18.30 223 VAL A O 1
ATOM 1749 N N . LYS A 1 224 ? 10.482 35.420 38.742 1.00 13.72 224 LYS A N 1
ATOM 1750 C CA . LYS A 1 224 ? 9.571 35.656 39.853 1.00 18.80 224 LYS A CA 1
ATOM 1751 C C . LYS A 1 224 ? 9.164 34.333 40.463 1.00 19.42 224 LYS A C 1
ATOM 1752 O O . LYS A 1 224 ? 9.421 33.263 39.898 1.00 15.33 224 LYS A O 1
ATOM 1758 N N . TRP A 1 225 ? 8.529 34.400 41.627 1.00 16.58 225 TRP A N 1
ATOM 1759 C CA . TRP A 1 225 ? 7.898 33.216 42.187 1.00 20.14 225 TRP A CA 1
ATOM 1760 C C . TRP A 1 225 ? 6.705 32.812 41.319 1.00 21.98 225 TRP A C 1
ATOM 1761 O O . TRP A 1 225 ? 5.899 33.662 40.946 1.00 21.28 225 TRP A O 1
ATOM 1772 N N . ALA A 1 226 ? 6.603 31.525 40.994 1.00 20.10 226 ALA A N 1
ATOM 1773 C CA . ALA A 1 226 ? 5.521 31.035 40.135 1.00 26.65 226 ALA A CA 1
ATOM 1774 C C . ALA A 1 226 ? 4.229 30.872 40.916 1.00 35.00 226 ALA A C 1
ATOM 1775 O O . ALA A 1 226 ? 4.245 30.492 42.086 1.00 31.28 226 ALA A O 1
ATOM 1777 N N . ASN A 1 227 ? 3.110 31.148 40.257 1.00 48.61 227 ASN A N 1
ATOM 1778 C CA . ASN A 1 227 ? 1.807 31.065 40.904 1.00 63.78 227 ASN A CA 1
ATOM 1779 C C . ASN A 1 227 ? 0.996 29.866 40.418 1.00 68.69 227 ASN A C 1
ATOM 1780 O O . ASN A 1 227 ? 1.556 28.813 40.103 1.00 74.13 227 ASN A O 1
#

GO terms:
  GO:0017070 U6 snRNA binding (F, IDA)
  GO:0071006 U2-type catalytic step 1 spliceosome (C, IDA)
  GO:0071007 U2-type catalytic step 2 spliceosome (C, IDA)
  GO:0000398 mRNA splicing, via spliceosome (P, IMP)
  GO:0000974 Prp19 complex (C, IPI)
  GO:0045292 mRNA cis splicing, via spliceosome (P, IDA)
  GO:0036002 pre-mRNA binding (F, IDA)
  GO:0033120 positive regulation of RNA splicing (P, IDA)
  GO:0000387 spliceosomal snRNP assembly (P, IDA)
  GO:0045292 mRNA cis splicing, via spliceosome (P, IMP)
  GO:0045787 positive regulation of cell cycle (P, IMP)
  GO:0005515 protein binding (F, IPI)

InterPro domains:
  IPR000504 RNA recognition motif domain [PF00076] (157-204)
  IPR000504 RNA recognition motif domain [PS50102] (135-228)
  IPR000571 Zinc finger, CCCH-type [PS50103] (67-94)
  IPR012677 Nucleotide-binding alpha-beta plait domain superfamily [G3DSA:3.30.70.330] (116-227)
  IPR032297 Torus domain [PF16131] (4-114)
  IPR034181 Pre-mRNA-splicing factor Cwc2, RNA recognition motif [cd12360] (134-227)
  IPR035979 RNA-binding domain superfamily [SSF54928] (123-232)
  IPR039171 Pre-mRNA-splicing factor Cwc2/Slt11 [PTHR14089] (9-262)

Sequence (221 aa):
TSWRDKSAKVQVKESELPSSIPAQTGLTFNIWYNKWSQGFAGNTRFVSPFALQPQLHSGKTRGDNDGQLFFCLFFAKGMCCLGPKCEYLHHIPDEEDIGKLALRTEVLDCFGREKFADYREDMGGKKNKTLYVGGIDGALNSKHLKPAQIESRIRFFVFSRLGDIDRIRYVESKNCGFVKFKYQANAEFAKEAMSNQTLLLPSDKEWDDRREGTGLLVKWAN

Nearest PDB structures (foldseek):
  3u1m-assembly1_A  TM=1.005E+00  e=2.675E-51  Saccharomyces cerevisiae S288C
  3u1l-assembly1_A  TM=9.990E-01  e=6.704E-48  Saccharomyces cerevisiae S288C
  3tp2-assembly1_A  TM=9.475E-01  e=3.749E-45  Saccharomyces cerevisiae
  3tp2-assembly2_B  TM=9.774E-01  e=8.582E-44  Saccharomyces cerevisiae
  5lj5-assembly1_M  TM=8.468E-01  e=4.523E-38  Saccharomyces cerevisiae

=== Feature glossary ===
Each block in this record encodes a different view of the same protein. In brief:

Predicted aligned error. PAE(i, j) answers: if I align the predicted and true structures on residue i, how far off (in Å) do I expect residue j to be? A block-diagonal PAE matrix with low values on the blocks and high values off-diagonal is the signature of a multi-domain protein with confidently predicted domains but uncertain inter-domain orientation.

Contact-map, Ramachandran, and PAE plots. Plot images: a contact map (which residues are close in 3D, as an N×N binary image), a Ramachandran scatter (backbone torsion angles, revealing secondary-structure composition at a glance), and — for AlphaFold structures — a PAE heatmap (pairwise prediction confidence).

Backbone torsions (φ/ψ). φ (phi) and ψ (psi) are the two rotatable backbone dihedrals per residue: φ is the C(i-1)–N–Cα–C torsion, ψ is the N–Cα–C–N(i+1) torsion, both in degrees on (−180°, 180°]. α-helical residues cluster near (−60°, −45°); β-strand residues near (−120°, +130°). A Ramachandran plot is simply a scatter of (φ, ψ) for every residue.

Foldseek 3Di. A 3Di character summarizes, for each residue, the relative orientation of the Cα frame of its nearest spatial neighbor. Because it encodes fold topology rather than chemistry, 3Di alignments detect remote structural similarity that sequence alignment misses.

Radius of gyration, Cα contacts, bounding box. Three whole-structure scalars: the radius of gyration (RMS distance of Cα from centroid, in Å), the count of Cα–Cα contacts (pairs closer than 8 Å and separated by more than four residues in sequence — i.e. tertiary, not local, contacts), and the bounding-box dimensions. Together they distinguish compact globular folds from extended fibres or disordered chains.

Sequence. Sequence gives the chain of amino acids in standard one-letter code (A=alanine, C=cysteine, …, Y=tyrosine), read N→C. It is the only feature that is directly encoded by the gene; all structural features are derived from the folded form of this sequence.

mmCIF coordinates. Atomic coordinates in PDBx/mmCIF format — the same representation the Protein Data Bank distributes. Each line of the _atom_site loop places one backbone atom in Cartesian space (units: ångströms, origin: arbitrary).

Secondary structure (3-state, P-SEA). Three-state secondary structure (P-SEA) collapses the eight DSSP classes into helix (a), strand (b), and coil (c). P-SEA assigns these from Cα geometry alone — distances and angles — without requiring backbone oxygens, so it works on any Cα trace.

InterPro / GO / CATH / organism. Functional annotations link the protein to curated databases. InterPro entries identify conserved domains and families by matching the sequence against member-database signatures (Pfam, PROSITE, CDD, …). Gene Ontology (GO) terms describe molecular function, biological process, and cellular component in a controlled vocabulary. CATH places the structure in a hierarchical fold classification (Class/Architecture/Topology/Homologous-superfamily). The organism is the source species.

B-factor. B-factor (Debye–Waller factor) reflects atomic displacement in the crystal lattice. It is an experimental observable (units Å²), not a prediction; low values mean the atom is pinned down, high values mean it moves or is heterogeneous across the crystal.

Rendered structure images. Structure images are PyMOL renders from six orthogonal camera directions. Cartoon representation draws helices as coils and strands as arrows; sticks shows the backbone as bonds; surface shows the solvent-excluded envelope. Rainbow coloring maps sequence position to hue (blue→red, N→C); chain coloring assigns a distinct color per polypeptide.

Solvent-accessible surface area. Solvent-accessible surface area (SASA) is the area in Å² traced out by the centre of a 1.4 Å probe sphere (a water molecule) rolled over the protein's van der Waals surface (Shrake–Rupley / Lee–Richards construction). Buried residues have near-zero SASA; fully exposed residues can exceed 200 Å². The total SASA scales roughly with the number of surface residues.

Secondary structure (8-state, DSSP). The SS8 string is DSSP's per-residue secondary-structure call. α-helix (H) means an i→i+4 H-bond ladder; β-strand (E) means the residue participates in a β-sheet; 3₁₀ (G) and π (I) are tighter and wider helices; T/S are turns/bends; '-' is loop.

pLDDT. For AlphaFold models, the B-factor field carries pLDDT — the model's own estimate of local accuracy on a 0–100 scale. Regions with pLDDT<50 should be treated as essentially unmodeled; they often correspond to intrinsically disordered segments.

Nearest PDB structures. Nearest PDB neighbors are the top structural matches found by Foldseek when searching this structure against the entire Protein Data Bank. Each hit reports a TM-score (0 to 1; >0.5 almost always implies the same fold) and an E-value. These are *structural* homologs — they may share no detectable sequence similarity.